Protein AF-A0A5B7DPQ6-F1 (afdb_monomer_lite)

Foldseek 3Di:
DVQLQLLLCLFFVFAEEECAQAVVVCVVPNVNSPPHLAPLRGLWYDDLQCLPVVDPDDPVSLLVSCVVLPLFWEFEAEQLVVQLLQLLQCVQPNLQGHDAPVSLDDPVNLVSLLSSLVSQLVNLVSSLPNRPHYHYHYVLVCVVCVLVSSVVVCVSSVGDTDVVSSVVCVVCSCRPRDHPDDCPHPCNVDPSADPVSVVSNVVSLVSSQVSCVVVVHDHHPQVSHPDDPVVVVPVVPDDDDDDDDDDDDDDDDDDDDDDDDDDDDDDDDDDDDDDDDDDDDDDPDDDDDDPDDRDDGGIGRGRCNVVPD

Structure (mmCIF, N/CA/C/O backbone):
data_AF-A0A5B7DPQ6-F1
#
_entry.id   AF-A0A5B7DPQ6-F1
#
loop_
_atom_site.group_PDB
_atom_site.id
_atom_site.type_symbol
_atom_site.label_atom_id
_atom_site.label_alt_id
_atom_site.label_comp_id
_atom_site.label_asym_id
_atom_site.label_entity_id
_atom_site.label_seq_id
_atom_site.pdbx_PDB_ins_code
_atom_site.Cartn_x
_atom_site.Cartn_y
_atom_site.Cartn_z
_atom_site.occupancy
_atom_site.B_iso_or_equiv
_atom_site.auth_seq_id
_atom_site.auth_comp_id
_atom_site.auth_asym_id
_atom_site.auth_atom_id
_atom_site.pdbx_PDB_model_num
ATOM 1 N N . MET A 1 1 ? -5.686 -0.612 -4.278 1.00 61.78 1 MET A N 1
ATOM 2 C CA . MET A 1 1 ? -6.219 -0.798 -2.904 1.00 61.78 1 MET A CA 1
ATOM 3 C C . MET A 1 1 ? -7.749 -0.870 -2.716 1.00 61.78 1 MET A C 1
ATOM 5 O O . MET A 1 1 ? -8.179 -0.766 -1.568 1.00 61.78 1 MET A O 1
ATOM 9 N N . PRO A 1 2 ? -8.598 -1.147 -3.728 1.00 76.06 2 PRO A N 1
ATOM 10 C CA . PRO A 1 2 ? -10.039 -1.304 -3.475 1.00 76.06 2 PRO A CA 1
ATOM 11 C C . PRO A 1 2 ? -10.399 -2.451 -2.520 1.00 76.06 2 PRO A C 1
ATOM 13 O O . PRO A 1 2 ? -11.304 -2.296 -1.712 1.00 76.06 2 PRO A O 1
ATOM 16 N N . PHE A 1 3 ? -9.668 -3.573 -2.552 1.00 85.38 3 PHE A N 1
ATOM 17 C CA . PHE A 1 3 ? -10.029 -4.781 -1.796 1.00 85.38 3 PHE A CA 1
ATOM 18 C C . PHE A 1 3 ? -10.058 -4.585 -0.271 1.00 85.38 3 PHE A C 1
ATOM 20 O O . PHE A 1 3 ? -11.081 -4.825 0.359 1.00 85.38 3 PHE A O 1
ATOM 27 N N . LEU A 1 4 ? -8.975 -4.090 0.342 1.00 90.56 4 LEU A N 1
ATOM 28 C CA . LEU A 1 4 ? -8.947 -3.882 1.798 1.00 90.56 4 LEU A CA 1
ATOM 29 C C . LEU A 1 4 ? -10.002 -2.856 2.245 1.00 90.56 4 LEU A C 1
ATOM 31 O O . LEU A 1 4 ? -10.670 -3.043 3.262 1.00 90.56 4 LEU A O 1
ATOM 35 N N . ARG A 1 5 ? -10.190 -1.791 1.459 1.00 91.88 5 ARG A N 1
ATOM 36 C CA . ARG A 1 5 ? -11.232 -0.793 1.712 1.00 91.88 5 ARG A CA 1
ATOM 37 C C . ARG A 1 5 ? -12.626 -1.410 1.624 1.00 91.88 5 ARG A C 1
ATOM 39 O O . ARG A 1 5 ? -13.427 -1.201 2.529 1.00 91.88 5 ARG A O 1
ATOM 46 N N . TYR A 1 6 ? -12.889 -2.219 0.597 1.00 90.81 6 TYR A N 1
ATOM 47 C CA . TYR A 1 6 ? -14.129 -2.978 0.442 1.00 90.81 6 TYR A CA 1
ATOM 48 C C . TYR A 1 6 ? -14.416 -3.830 1.681 1.00 90.81 6 TYR A C 1
ATOM 50 O O . TYR A 1 6 ? -15.513 -3.737 2.224 1.00 90.81 6 TYR A O 1
ATOM 58 N N . LEU A 1 7 ? -13.428 -4.572 2.195 1.00 92.19 7 LEU A N 1
ATOM 59 C CA . LEU A 1 7 ? -13.608 -5.387 3.400 1.00 92.19 7 LEU A CA 1
ATOM 60 C C . LEU A 1 7 ? -13.952 -4.537 4.635 1.00 92.19 7 LEU A C 1
ATOM 62 O O . LEU A 1 7 ? -14.857 -4.885 5.396 1.00 92.19 7 LEU A O 1
ATOM 66 N N . ILE A 1 8 ? -13.270 -3.403 4.830 1.00 93.88 8 ILE A N 1
ATOM 67 C CA . ILE A 1 8 ? -13.534 -2.493 5.956 1.00 93.88 8 ILE A CA 1
ATOM 68 C C . ILE A 1 8 ? -14.945 -1.897 5.851 1.00 93.88 8 ILE A C 1
ATOM 70 O O . ILE A 1 8 ? -15.708 -1.963 6.818 1.00 93.88 8 ILE A O 1
ATOM 74 N N . GLN A 1 9 ? -15.331 -1.361 4.690 1.00 92.94 9 GLN A N 1
ATOM 75 C CA . GLN A 1 9 ? -16.672 -0.802 4.472 1.00 92.94 9 GLN A CA 1
ATOM 76 C C . GLN A 1 9 ? -17.744 -1.892 4.609 1.00 92.94 9 GLN A C 1
ATOM 78 O O . GLN A 1 9 ? -18.751 -1.721 5.304 1.00 92.94 9 GLN A O 1
ATOM 83 N N . GLY A 1 10 ? -17.500 -3.057 4.014 1.00 92.00 10 GLY A N 1
ATOM 84 C CA . GLY A 1 10 ? -18.362 -4.231 4.049 1.00 92.00 10 GLY A CA 1
ATOM 85 C C . GLY A 1 10 ? -18.596 -4.759 5.458 1.00 92.00 10 GLY A C 1
ATOM 86 O O . GLY A 1 10 ? -19.711 -5.174 5.755 1.00 92.00 10 GLY A O 1
ATOM 87 N N . ALA A 1 11 ? -17.617 -4.662 6.364 1.00 93.38 11 ALA A N 1
ATOM 88 C CA . ALA A 1 11 ? -17.744 -5.142 7.741 1.00 93.38 11 ALA A CA 1
ATOM 89 C C . ALA A 1 11 ? -18.231 -4.087 8.746 1.00 93.38 11 ALA A C 1
ATOM 91 O O . ALA A 1 11 ? -18.956 -4.426 9.684 1.00 93.38 11 ALA A O 1
ATOM 92 N N . THR A 1 12 ? -17.929 -2.802 8.525 1.00 92.94 12 THR A N 1
ATOM 93 C CA . THR A 1 12 ? -18.292 -1.705 9.450 1.00 92.94 12 THR A CA 1
ATOM 94 C C . THR A 1 12 ? -19.530 -0.899 9.054 1.00 92.94 12 THR A C 1
ATOM 96 O O . THR A 1 12 ? -20.356 -0.600 9.908 1.00 92.94 12 THR A O 1
ATOM 99 N N . GLY A 1 13 ? -19.683 -0.584 7.767 1.00 91.38 13 GLY A N 1
ATOM 100 C CA . GLY A 1 13 ? -20.737 0.280 7.230 1.00 91.38 13 GLY A CA 1
ATOM 101 C C . GLY A 1 13 ? -20.287 1.731 7.183 1.00 91.38 13 GLY A C 1
ATOM 102 O O . GLY A 1 13 ? -21.058 2.598 6.799 1.00 91.38 13 GLY A O 1
ATOM 103 N N . LEU A 1 14 ? -19.035 1.975 7.568 1.00 91.81 14 LEU A N 1
ATOM 104 C CA . LEU A 1 14 ? -18.374 3.263 7.528 1.00 91.81 14 LEU A CA 1
ATOM 105 C C . LEU A 1 14 ? -17.621 3.384 6.211 1.00 91.81 14 LEU A C 1
ATOM 107 O O . LEU A 1 14 ? -16.964 2.431 5.785 1.00 91.81 14 LEU A O 1
ATOM 111 N N . PHE A 1 15 ? -17.687 4.555 5.589 1.00 92.81 15 PHE A N 1
ATOM 112 C CA . PHE A 1 15 ? -16.953 4.819 4.360 1.00 92.81 15 PHE A CA 1
ATOM 113 C C . PHE A 1 15 ? -15.451 4.920 4.609 1.00 92.81 15 PHE A C 1
ATOM 115 O O . PHE A 1 15 ? -14.989 5.328 5.675 1.00 92.81 15 PHE A O 1
ATOM 122 N N . THR A 1 16 ? -14.686 4.562 3.586 1.00 92.69 16 THR A N 1
ATOM 123 C CA . THR A 1 16 ? -13.250 4.818 3.488 1.00 92.69 16 THR A CA 1
ATOM 124 C C . THR A 1 16 ? -13.016 5.869 2.413 1.00 92.69 16 THR A C 1
ATOM 126 O O . THR A 1 16 ? -13.644 5.809 1.355 1.00 92.69 16 THR A O 1
ATOM 129 N N . GLY A 1 17 ? -12.113 6.805 2.672 1.00 91.25 17 GLY A N 1
ATOM 130 C CA . GLY A 1 17 ? -11.733 7.846 1.728 1.00 91.25 17 GLY A CA 1
ATOM 131 C C . GLY A 1 17 ? -10.469 7.504 0.949 1.00 91.25 17 GLY A C 1
ATOM 132 O O . GLY A 1 17 ? -9.865 6.436 1.112 1.00 91.25 17 GLY A O 1
ATOM 133 N N . SER A 1 18 ? -10.045 8.454 0.134 1.00 88.12 18 SER A N 1
ATOM 134 C CA . SER A 1 18 ? -8.824 8.422 -0.659 1.00 88.12 18 SER A CA 1
ATOM 135 C C . SER A 1 18 ? -8.279 9.849 -0.740 1.00 88.12 18 SER A C 1
ATOM 137 O O . SER A 1 18 ? -9.051 10.799 -0.730 1.00 88.12 18 SER A O 1
ATOM 139 N N . VAL A 1 19 ? -6.955 10.024 -0.782 1.00 85.56 19 VAL A N 1
ATOM 140 C CA . VAL A 1 19 ? -6.359 11.337 -1.117 1.00 85.56 19 VAL A CA 1
ATOM 141 C C . VAL A 1 19 ? -6.469 11.661 -2.611 1.00 85.56 19 VAL A C 1
ATOM 143 O O . VAL A 1 19 ? -6.107 12.754 -3.030 1.00 85.56 19 VAL A O 1
ATOM 146 N N . TYR A 1 20 ? -6.949 10.695 -3.391 1.00 83.00 20 TYR A N 1
ATOM 147 C CA . TYR A 1 20 ? -7.239 10.778 -4.818 1.00 83.00 20 TYR A CA 1
ATOM 148 C C . TYR A 1 20 ? -8.751 10.768 -5.023 1.00 83.00 20 TYR A C 1
ATOM 150 O O . TYR A 1 20 ? -9.469 10.296 -4.144 1.00 83.00 20 TYR A O 1
ATOM 158 N N . LEU A 1 21 ? -9.200 11.212 -6.193 1.00 83.56 21 LEU A N 1
ATOM 159 C CA . LEU A 1 21 ? -10.599 11.157 -6.597 1.00 83.56 21 LEU A CA 1
ATOM 160 C C . LEU A 1 21 ? -10.760 10.144 -7.730 1.00 83.56 21 LEU A C 1
ATOM 162 O O . LEU A 1 21 ? -10.423 10.463 -8.863 1.00 83.56 21 LEU A O 1
ATOM 166 N N . ASP A 1 22 ? -11.310 8.968 -7.425 1.00 81.94 22 ASP A N 1
ATOM 167 C CA . ASP A 1 22 ? -11.659 7.955 -8.427 1.00 81.94 22 ASP A CA 1
ATOM 168 C C . ASP A 1 22 ? -13.184 7.899 -8.615 1.00 81.94 22 ASP A C 1
ATOM 170 O O . ASP A 1 22 ? -13.939 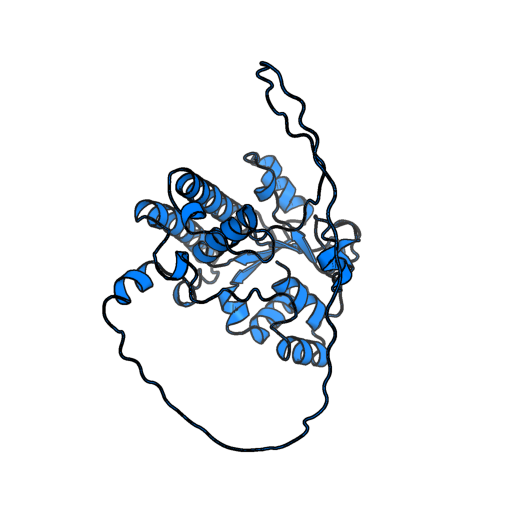7.400 -7.767 1.00 81.94 22 ASP A O 1
ATOM 174 N N . ARG A 1 23 ? -13.661 8.454 -9.736 1.00 83.88 23 ARG A N 1
ATOM 175 C CA . ARG A 1 23 ? -15.104 8.551 -10.017 1.00 83.88 23 ARG A CA 1
ATOM 176 C C . ARG A 1 23 ? -15.725 7.182 -10.267 1.00 83.88 23 ARG A C 1
ATOM 178 O O . ARG A 1 23 ? -16.879 6.961 -9.891 1.00 83.88 23 ARG A O 1
ATOM 185 N N . GLU A 1 24 ? -14.984 6.253 -10.863 1.00 81.62 24 GLU A N 1
ATOM 186 C CA . GLU A 1 24 ? -15.478 4.906 -11.128 1.00 81.62 24 GLU A CA 1
ATOM 187 C C . GLU A 1 24 ? -15.731 4.162 -9.808 1.00 81.62 24 GLU A C 1
ATOM 189 O O . GLU A 1 24 ? -16.805 3.583 -9.610 1.00 81.62 24 GLU A O 1
ATOM 194 N N . LEU A 1 25 ? -14.805 4.246 -8.851 1.00 82.75 25 LEU A N 1
ATOM 195 C CA . LEU A 1 25 ? -14.988 3.687 -7.511 1.00 82.75 25 LEU A CA 1
ATOM 196 C C . LEU A 1 25 ? -16.148 4.349 -6.763 1.00 82.75 25 LEU A C 1
ATOM 198 O O . LEU A 1 25 ? -16.930 3.639 -6.117 1.00 82.75 25 LEU A O 1
ATOM 202 N N . ALA A 1 26 ? -16.306 5.671 -6.877 1.00 86.19 26 ALA A N 1
ATOM 203 C CA . ALA A 1 26 ? -17.419 6.392 -6.263 1.00 86.19 26 ALA A CA 1
ATOM 204 C C . ALA A 1 26 ? -18.777 5.847 -6.742 1.00 86.19 26 ALA A C 1
ATOM 206 O O . ALA A 1 26 ? -19.642 5.534 -5.919 1.00 86.19 26 ALA A O 1
ATOM 207 N N . THR A 1 27 ? -18.941 5.629 -8.055 1.00 85.50 27 THR A N 1
ATOM 208 C CA . THR A 1 27 ? -20.177 5.046 -8.621 1.00 85.50 27 THR A CA 1
ATOM 209 C C . THR A 1 27 ? -20.434 3.605 -8.174 1.00 85.50 27 THR A C 1
ATOM 211 O O . THR A 1 27 ? -21.581 3.164 -8.136 1.00 85.50 27 THR A O 1
ATOM 214 N N . LYS A 1 28 ? -19.387 2.877 -7.768 1.00 84.12 28 LYS A N 1
ATOM 215 C CA . LYS A 1 28 ? -19.462 1.498 -7.260 1.00 84.12 28 LYS A CA 1
ATOM 216 C C . LYS A 1 28 ? -19.616 1.417 -5.733 1.00 84.12 28 LYS A C 1
ATOM 218 O O . LYS A 1 28 ? -19.452 0.343 -5.154 1.00 84.12 28 LYS A O 1
ATOM 223 N N . GLY A 1 29 ? -19.942 2.531 -5.073 1.00 86.19 29 GLY A N 1
ATOM 224 C CA . GLY A 1 29 ? -20.281 2.578 -3.647 1.00 86.19 29 GLY A CA 1
ATOM 225 C C . GLY A 1 29 ? -19.142 2.995 -2.712 1.00 86.19 29 GLY A C 1
ATOM 226 O O . GLY A 1 29 ? -19.312 2.945 -1.492 1.00 86.19 29 GLY A O 1
ATOM 227 N N . PHE A 1 30 ? -17.994 3.440 -3.235 1.00 88.94 30 PHE A N 1
ATOM 228 C CA . PHE A 1 30 ? -16.969 4.121 -2.434 1.00 88.94 30 PHE A CA 1
ATOM 229 C C . PHE A 1 30 ? -17.294 5.611 -2.295 1.00 88.94 30 PHE A C 1
ATOM 231 O O . PHE A 1 30 ? -16.547 6.468 -2.746 1.00 88.94 30 PHE A O 1
ATOM 238 N N . TYR A 1 31 ? -18.412 5.949 -1.650 1.00 89.69 31 TYR A N 1
ATOM 239 C CA . TYR A 1 31 ? -18.858 7.348 -1.557 1.00 89.69 31 TYR A CA 1
ATOM 240 C C . TYR A 1 31 ? -17.874 8.276 -0.827 1.00 89.69 31 TYR A C 1
ATOM 242 O O . TYR A 1 31 ? -17.881 9.478 -1.067 1.00 89.69 31 TYR A O 1
ATOM 250 N N . GLY A 1 32 ? -16.974 7.720 -0.008 1.00 90.00 32 GLY A N 1
ATOM 251 C CA . GLY A 1 32 ? -15.879 8.469 0.612 1.00 90.00 32 GLY A CA 1
ATOM 252 C C . GLY A 1 32 ? -14.822 9.009 -0.362 1.00 90.00 32 GLY A C 1
ATOM 253 O O . GLY A 1 32 ? -13.971 9.769 0.079 1.00 90.00 32 GLY A O 1
ATOM 254 N N . GLU A 1 33 ? -14.848 8.641 -1.651 1.00 88.69 33 GLU A N 1
ATOM 255 C CA . GLU A 1 33 ? -14.024 9.274 -2.703 1.00 88.69 33 GLU A CA 1
ATOM 256 C C . GLU A 1 33 ? -14.355 10.761 -2.892 1.00 88.69 33 GLU A C 1
ATOM 258 O O . GLU A 1 33 ? -13.488 11.542 -3.264 1.00 88.69 33 GLU A O 1
ATOM 263 N N . ASN A 1 34 ? -15.601 11.160 -2.616 1.00 85.75 34 ASN A N 1
ATOM 264 C CA . ASN A 1 34 ? -16.053 12.543 -2.779 1.00 85.75 34 ASN A CA 1
ATOM 265 C C . ASN A 1 34 ? -15.767 13.420 -1.549 1.00 85.75 34 ASN A C 1
ATOM 267 O O . ASN A 1 34 ? -16.106 14.602 -1.550 1.00 85.75 34 ASN A O 1
ATOM 271 N N . GLU A 1 35 ? -15.177 12.849 -0.499 1.00 88.75 35 GLU A N 1
ATOM 272 C CA . GLU A 1 35 ? -14.904 13.537 0.759 1.00 88.75 35 GLU A CA 1
ATOM 273 C C . GLU A 1 35 ? -13.437 13.947 0.853 1.00 88.75 35 GLU A C 1
ATOM 275 O O . GLU A 1 35 ? -12.539 13.222 0.419 1.00 88.75 35 GLU A O 1
ATOM 280 N N . THR A 1 36 ? -13.164 15.090 1.486 1.00 85.38 36 THR A N 1
ATOM 281 C CA . THR A 1 36 ? -11.777 15.503 1.712 1.00 85.38 36 THR A CA 1
ATOM 282 C C . THR A 1 36 ? -11.117 14.619 2.783 1.00 85.38 36 THR A C 1
ATOM 284 O O . THR A 1 36 ? -11.745 14.311 3.804 1.00 85.38 36 THR A O 1
ATOM 287 N N . PRO A 1 37 ? -9.840 14.219 2.613 1.00 81.19 37 PRO A N 1
ATOM 288 C CA . PRO A 1 37 ? -9.109 13.409 3.595 1.00 81.19 37 PRO A CA 1
ATOM 289 C C . PRO A 1 37 ? -9.156 13.946 5.033 1.00 81.19 37 PRO A C 1
ATOM 291 O O . PRO A 1 37 ? -9.145 13.177 5.995 1.00 81.19 37 PRO A O 1
ATOM 294 N N . GLU A 1 38 ? -9.214 15.269 5.182 1.00 80.50 38 GLU A N 1
ATOM 295 C CA . GLU A 1 38 ? -9.194 15.981 6.458 1.00 80.50 38 GLU A CA 1
ATOM 296 C C . GLU A 1 38 ? -10.553 16.047 7.161 1.00 80.50 38 GLU A C 1
ATOM 298 O O . GLU A 1 38 ? -10.587 16.347 8.355 1.00 80.50 38 GLU A O 1
ATOM 303 N N . CYS A 1 39 ? -11.670 15.774 6.475 1.00 83.81 39 CYS A N 1
ATOM 304 C CA . CYS A 1 39 ? -13.001 16.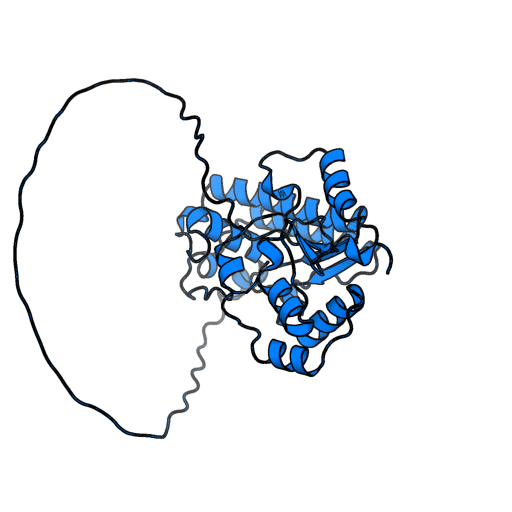082 7.010 1.00 83.81 39 CYS A CA 1
ATOM 305 C C . CYS A 1 39 ? -13.396 15.237 8.232 1.00 83.81 39 CYS A C 1
ATOM 307 O O . CYS A 1 39 ? -14.356 15.557 8.929 1.00 83.81 39 CYS A O 1
ATOM 309 N N . GLY A 1 40 ? -12.684 14.137 8.505 1.00 81.38 40 GLY A N 1
ATOM 310 C CA . GLY A 1 40 ? -13.037 13.229 9.597 1.00 81.38 40 GLY A CA 1
ATOM 311 C C . GLY A 1 40 ? -14.246 12.331 9.295 1.00 81.38 40 GLY A C 1
ATOM 312 O O . GLY A 1 40 ? -14.736 11.653 10.192 1.00 81.38 40 GLY A O 1
ATOM 313 N N . CYS A 1 41 ? -14.732 12.300 8.052 1.00 86.56 41 CYS A N 1
ATOM 314 C CA . CYS A 1 41 ? -15.987 11.632 7.683 1.00 86.56 41 CYS A CA 1
ATOM 315 C C . CYS A 1 41 ? -15.825 10.139 7.354 1.00 86.56 41 CYS A C 1
ATOM 317 O O . CYS A 1 41 ? -16.807 9.405 7.258 1.00 86.56 41 CYS A O 1
ATOM 319 N N . THR A 1 42 ? -14.589 9.675 7.161 1.00 91.50 42 THR A N 1
ATOM 320 C CA . THR A 1 42 ? -14.269 8.292 6.783 1.00 91.50 42 THR A CA 1
ATOM 321 C C . THR A 1 42 ? -13.440 7.603 7.865 1.00 91.50 42 THR A C 1
ATOM 323 O O . THR A 1 42 ? -12.747 8.255 8.641 1.00 91.50 42 THR A O 1
ATOM 326 N N . VAL A 1 43 ? -13.502 6.270 7.941 1.00 91.12 43 VAL A N 1
ATOM 327 C CA . VAL A 1 43 ? -12.770 5.486 8.959 1.00 91.12 43 VAL A CA 1
ATOM 328 C C . VAL A 1 43 ? -11.270 5.378 8.655 1.00 91.12 43 VAL A C 1
ATOM 330 O O . VAL A 1 43 ? -10.443 5.308 9.563 1.00 91.12 43 VAL A O 1
ATOM 333 N N . ALA A 1 44 ? -10.913 5.373 7.374 1.00 91.38 44 ALA A N 1
ATOM 334 C CA . ALA A 1 44 ? -9.542 5.327 6.886 1.00 91.38 44 ALA A CA 1
ATOM 335 C C . ALA A 1 44 ? -9.479 5.969 5.497 1.00 91.38 44 ALA A C 1
ATOM 337 O O . ALA A 1 44 ? -10.445 5.881 4.737 1.00 91.38 44 ALA A O 1
ATOM 338 N N . VAL A 1 45 ? -8.340 6.569 5.167 1.00 90.75 45 VAL A N 1
ATOM 339 C CA . VAL A 1 45 ? -8.064 7.252 3.904 1.00 90.75 45 VAL A CA 1
ATOM 340 C C . VAL A 1 45 ? -6.916 6.543 3.195 1.00 90.75 45 VAL A C 1
ATOM 342 O O . VAL A 1 45 ? -5.854 6.316 3.768 1.00 90.75 45 VAL A O 1
ATOM 345 N N . LYS A 1 46 ? -7.117 6.168 1.935 1.00 89.50 46 LYS A N 1
ATOM 346 C CA . LYS A 1 46 ? -6.070 5.574 1.100 1.00 89.50 46 LYS A CA 1
ATOM 347 C C . LYS A 1 46 ? -5.082 6.627 0.616 1.00 89.50 46 LYS A C 1
ATOM 349 O O . LYS A 1 46 ? -5.498 7.654 0.091 1.00 89.50 46 LYS A O 1
ATOM 354 N N . THR A 1 47 ? -3.793 6.297 0.661 1.00 86.25 47 THR A N 1
ATOM 355 C CA . THR A 1 47 ? -2.730 7.065 0.007 1.00 86.25 47 THR A CA 1
ATOM 356 C C . THR A 1 47 ? -1.726 6.144 -0.691 1.00 86.25 47 THR A C 1
ATOM 358 O O . THR A 1 47 ? -1.635 4.951 -0.387 1.00 86.25 47 THR A O 1
ATOM 361 N N . HIS A 1 48 ? -0.949 6.707 -1.608 1.00 80.25 48 HIS A N 1
ATOM 362 C CA . HIS A 1 48 ? 0.343 6.161 -2.036 1.00 80.25 48 HIS A CA 1
ATOM 363 C C . HIS A 1 48 ? 1.512 7.038 -1.566 1.00 80.25 48 HIS A C 1
ATOM 365 O O . HIS A 1 48 ? 2.657 6.783 -1.927 1.00 80.25 48 HIS A O 1
ATOM 371 N N . GLY A 1 49 ? 1.215 8.055 -0.753 1.00 83.44 49 GLY A N 1
ATOM 372 C CA . GLY A 1 49 ? 2.164 9.030 -0.248 1.00 83.44 49 GLY A CA 1
ATOM 373 C C . GLY A 1 49 ? 2.943 9.692 -1.373 1.00 83.44 49 GLY A C 1
ATOM 374 O O . GLY A 1 49 ? 2.425 9.948 -2.462 1.00 83.44 49 GLY A O 1
ATOM 375 N N . TYR A 1 50 ? 4.226 9.901 -1.115 1.00 81.25 50 TYR A N 1
ATOM 376 C CA . TYR A 1 50 ? 5.156 10.483 -2.071 1.00 81.25 50 TYR A CA 1
ATOM 377 C C . TYR A 1 50 ? 5.528 9.553 -3.241 1.00 81.25 50 TYR A C 1
ATOM 379 O O . TYR A 1 50 ? 6.217 9.987 -4.162 1.00 81.25 50 TYR A O 1
ATOM 387 N N . CYS A 1 51 ? 5.076 8.292 -3.261 1.00 75.38 51 CYS A N 1
ATOM 388 C CA . CYS A 1 51 ? 5.459 7.342 -4.310 1.00 75.38 51 CYS A CA 1
ATOM 389 C C . CYS A 1 51 ? 4.920 7.683 -5.707 1.00 75.38 51 CYS A C 1
ATOM 391 O O . CYS A 1 51 ? 5.378 7.095 -6.682 1.00 75.38 51 CYS A O 1
ATOM 393 N N . LEU A 1 52 ? 3.957 8.603 -5.820 1.00 65.38 52 LEU A N 1
ATOM 394 C CA . LEU A 1 52 ? 3.370 9.000 -7.107 1.00 65.38 52 LEU A CA 1
ATOM 395 C C . LEU A 1 52 ? 3.932 10.300 -7.678 1.00 65.38 52 LEU A C 1
ATOM 397 O O . LEU A 1 52 ? 3.619 10.638 -8.812 1.00 65.38 52 LEU A O 1
ATOM 401 N N . ALA A 1 53 ? 4.749 11.039 -6.924 1.00 59.28 53 ALA A N 1
ATOM 402 C CA . ALA A 1 53 ? 5.158 12.386 -7.320 1.00 59.28 53 ALA A CA 1
ATOM 403 C C . ALA A 1 53 ? 6.159 12.419 -8.494 1.00 59.28 53 ALA A C 1
ATOM 405 O O . ALA A 1 53 ? 6.536 13.501 -8.932 1.00 59.28 53 ALA A O 1
ATOM 406 N N . GLY A 1 54 ? 6.637 11.266 -8.984 1.00 54.81 54 GLY A N 1
ATOM 407 C CA . GLY A 1 54 ? 7.612 11.162 -10.084 1.00 54.81 54 GLY A CA 1
ATOM 408 C C . GLY A 1 54 ? 9.010 11.720 -9.771 1.00 54.81 54 GLY A C 1
ATOM 409 O O . GLY A 1 54 ? 9.958 11.442 -10.499 1.00 54.81 54 GLY A O 1
ATOM 410 N N . VAL A 1 55 ? 9.153 12.460 -8.671 1.00 61.53 55 VAL A N 1
ATOM 411 C CA . VAL A 1 55 ? 10.391 13.042 -8.157 1.00 61.53 55 VAL A CA 1
ATOM 412 C C . VAL A 1 55 ? 10.734 12.360 -6.830 1.00 61.53 55 VAL A C 1
ATOM 414 O O . VAL A 1 55 ? 9.826 12.130 -6.023 1.00 61.53 55 VAL A O 1
ATOM 417 N N . PRO A 1 56 ? 12.015 12.033 -6.564 1.00 65.62 56 PRO A N 1
ATOM 418 C CA . PRO A 1 56 ? 12.425 11.540 -5.257 1.00 65.62 56 PRO A CA 1
ATOM 419 C C . PRO A 1 56 ? 12.053 12.556 -4.177 1.00 65.62 56 PRO A C 1
ATOM 421 O O . PRO A 1 56 ? 12.582 13.666 -4.153 1.00 65.62 56 PRO A O 1
ATOM 424 N N . ALA A 1 57 ? 11.146 12.178 -3.281 1.00 80.06 57 ALA A N 1
ATOM 425 C CA . ALA A 1 57 ? 10.765 13.048 -2.182 1.00 80.06 57 ALA A CA 1
ATOM 426 C C . ALA A 1 57 ? 11.918 13.202 -1.189 1.00 80.06 57 ALA A C 1
ATOM 428 O O . ALA A 1 57 ? 12.538 12.221 -0.749 1.00 80.06 57 ALA A O 1
ATOM 429 N N . THR A 1 58 ? 12.175 14.446 -0.802 1.00 88.81 58 THR A N 1
ATOM 430 C CA . THR A 1 58 ? 13.101 14.787 0.275 1.00 88.81 58 THR A CA 1
ATOM 431 C C . THR A 1 58 ? 12.654 14.134 1.577 1.00 88.81 58 THR A C 1
ATOM 433 O O . THR A 1 58 ? 11.479 13.839 1.780 1.00 88.81 58 THR A O 1
ATOM 436 N N . ARG A 1 59 ? 13.588 13.913 2.505 1.00 88.38 59 ARG A N 1
ATOM 437 C CA . ARG A 1 59 ? 13.257 13.311 3.804 1.00 88.38 59 ARG A CA 1
ATOM 438 C C . ARG A 1 59 ? 12.154 14.080 4.542 1.00 88.38 59 ARG A C 1
ATOM 440 O O . ARG A 1 59 ? 11.268 13.450 5.107 1.00 88.38 59 ARG A O 1
ATOM 447 N N . GLU A 1 60 ? 12.189 15.409 4.486 1.00 90.06 60 GLU A N 1
ATOM 448 C CA . GLU A 1 60 ? 11.176 16.275 5.096 1.00 90.06 60 GLU A CA 1
ATOM 449 C C . GLU A 1 60 ? 9.783 16.042 4.492 1.00 90.06 60 GLU A C 1
ATOM 451 O O . GLU A 1 60 ? 8.803 15.919 5.224 1.00 90.06 60 GLU A O 1
ATOM 456 N N . GLU A 1 61 ? 9.677 15.908 3.167 1.00 88.50 61 GLU A N 1
ATOM 457 C CA . GLU A 1 61 ? 8.404 15.606 2.500 1.00 88.50 61 GLU A CA 1
ATOM 458 C C . GLU A 1 61 ? 7.858 14.231 2.896 1.00 88.50 61 GLU A C 1
ATOM 460 O O . GLU A 1 61 ? 6.653 14.090 3.120 1.00 88.50 61 GLU A O 1
ATOM 465 N N . ARG A 1 62 ? 8.732 13.226 3.038 1.00 89.19 62 ARG A N 1
ATOM 466 C CA . ARG A 1 62 ? 8.340 11.877 3.480 1.00 89.19 62 ARG A CA 1
ATOM 467 C C . ARG A 1 62 ? 7.851 11.876 4.930 1.00 89.19 62 ARG A C 1
ATOM 469 O O . ARG A 1 62 ? 6.788 11.329 5.223 1.00 89.19 62 ARG A O 1
ATOM 476 N N . GLU A 1 63 ? 8.571 12.560 5.820 1.00 89.81 63 GLU A N 1
ATOM 477 C CA . GLU A 1 63 ? 8.176 12.757 7.222 1.00 89.81 63 GLU A CA 1
ATOM 478 C C . GLU A 1 63 ? 6.837 13.509 7.324 1.00 89.81 63 GLU A C 1
ATOM 480 O O . GLU A 1 63 ? 5.956 13.134 8.105 1.00 89.81 63 GLU A O 1
ATOM 485 N N . LYS A 1 64 ? 6.638 14.538 6.491 1.00 89.00 64 LYS A N 1
ATOM 486 C CA . LYS A 1 64 ? 5.395 15.316 6.422 1.00 89.00 64 LYS A CA 1
ATOM 487 C C . LYS A 1 64 ? 4.210 14.484 5.929 1.00 89.00 64 LYS A C 1
ATOM 489 O O . LYS A 1 64 ? 3.120 14.621 6.491 1.00 89.00 64 LYS A O 1
ATOM 494 N N . ASP A 1 65 ? 4.402 13.612 4.936 1.00 87.12 65 ASP A N 1
ATOM 495 C CA . ASP A 1 65 ? 3.360 12.694 4.450 1.00 87.12 65 ASP A CA 1
ATOM 496 C C . ASP A 1 65 ? 2.871 11.766 5.571 1.00 87.12 65 ASP A C 1
ATOM 498 O O . ASP A 1 65 ? 1.670 11.673 5.823 1.00 87.12 65 ASP A O 1
ATOM 502 N N . ILE A 1 66 ? 3.789 11.158 6.329 1.00 89.31 66 ILE A N 1
ATOM 503 C CA . ILE A 1 66 ? 3.452 10.324 7.495 1.00 89.31 66 ILE A CA 1
ATOM 504 C C . ILE A 1 66 ? 2.790 11.168 8.600 1.00 89.31 66 ILE A C 1
ATOM 506 O O . ILE A 1 66 ? 1.809 10.751 9.234 1.00 89.31 66 ILE A O 1
ATOM 510 N N . GLY A 1 67 ? 3.304 12.380 8.817 1.00 88.38 67 GLY A N 1
ATOM 511 C CA . GLY A 1 67 ? 2.831 13.336 9.815 1.00 88.38 67 GLY A CA 1
ATOM 512 C C . GLY A 1 67 ? 1.394 13.817 9.594 1.00 88.38 67 GLY A C 1
ATOM 513 O O . GLY A 1 67 ? 0.660 13.964 10.576 1.00 88.38 67 GLY A O 1
ATOM 514 N N . ARG A 1 68 ? 0.949 13.975 8.335 1.00 84.88 68 ARG A N 1
ATOM 515 C CA . ARG A 1 68 ? -0.437 14.359 7.971 1.00 84.88 68 ARG A CA 1
ATOM 516 C C . ARG A 1 68 ? -1.486 13.420 8.573 1.00 84.88 68 ARG A C 1
ATOM 518 O O . ARG A 1 68 ? -2.608 13.839 8.841 1.00 84.88 68 ARG A O 1
ATOM 525 N N . PHE A 1 69 ? -1.093 12.184 8.875 1.00 83.75 69 PHE A N 1
ATOM 526 C CA . PHE A 1 69 ? -1.957 11.152 9.448 1.00 83.75 69 PHE A CA 1
ATOM 527 C C . PHE A 1 69 ? -1.529 10.750 10.860 1.00 83.75 69 PHE A C 1
ATOM 529 O O . PHE A 1 69 ? -1.798 9.643 11.327 1.00 83.75 69 PHE A O 1
ATOM 536 N N . PHE A 1 70 ? -0.842 11.659 11.559 1.00 88.56 70 PHE A N 1
ATOM 537 C CA . PHE A 1 70 ? -0.393 11.499 12.944 1.00 88.56 70 PHE A CA 1
ATOM 538 C C . PHE A 1 70 ? 0.510 10.273 13.155 1.00 88.56 70 PHE A C 1
ATOM 540 O O . PHE A 1 70 ? 0.574 9.729 14.260 1.00 88.56 70 PHE A O 1
ATOM 547 N N . GLY A 1 71 ? 1.181 9.807 12.094 1.00 90.44 71 GLY A N 1
ATOM 548 C CA . GLY A 1 71 ? 1.950 8.566 12.103 1.00 90.44 71 GLY A CA 1
ATOM 549 C C . GLY A 1 71 ? 1.104 7.316 12.357 1.00 90.44 71 GLY A C 1
ATOM 550 O O . GLY A 1 71 ? 1.637 6.323 12.849 1.00 90.44 71 GLY A O 1
ATOM 551 N N . ARG A 1 72 ? -0.208 7.352 12.083 1.00 92.38 72 ARG A N 1
ATOM 552 C CA . ARG A 1 72 ? -1.117 6.213 12.257 1.00 92.38 72 ARG A CA 1
ATOM 553 C C . ARG A 1 72 ? -1.557 5.650 10.913 1.00 92.38 72 ARG A C 1
ATOM 555 O O . ARG A 1 72 ? -2.134 6.365 10.096 1.00 92.38 72 ARG A O 1
ATOM 562 N N . GLY A 1 73 ? -1.372 4.350 10.707 1.00 93.12 73 GLY A N 1
ATOM 563 C CA . GLY A 1 73 ? -1.756 3.731 9.440 1.00 93.12 73 GLY A CA 1
ATOM 564 C C . GLY A 1 73 ? -1.814 2.211 9.460 1.00 93.12 73 GLY A C 1
ATOM 565 O O . GLY A 1 73 ? -1.220 1.543 10.303 1.00 93.12 73 GLY A O 1
ATOM 566 N N . LEU A 1 74 ? -2.554 1.667 8.502 1.00 95.75 74 LEU A N 1
ATOM 567 C CA . LEU A 1 74 ? -2.500 0.272 8.096 1.00 95.75 74 LEU A CA 1
ATOM 568 C C . LEU A 1 74 ? -1.475 0.168 6.963 1.00 95.75 74 LEU A C 1
ATOM 570 O O . LEU A 1 74 ? -1.786 0.572 5.844 1.00 95.75 74 LEU A O 1
ATOM 574 N N . LEU A 1 75 ? -0.279 -0.354 7.240 1.00 95.81 75 LEU A N 1
ATOM 575 C CA . LEU A 1 75 ? 0.728 -0.645 6.218 1.00 95.81 75 LEU A CA 1
ATOM 576 C C . LEU A 1 75 ? 0.458 -2.034 5.641 1.00 95.81 75 LEU A C 1
ATOM 578 O O . LEU A 1 75 ? 0.781 -3.053 6.244 1.00 95.81 75 LEU A O 1
ATOM 582 N N . LEU A 1 76 ? -0.166 -2.072 4.476 1.00 94.94 76 LEU A N 1
ATOM 583 C CA . LEU A 1 76 ? -0.370 -3.279 3.700 1.00 94.94 76 LEU A CA 1
ATOM 584 C C . LEU A 1 76 ? 0.950 -3.645 2.980 1.00 94.94 76 LEU A C 1
ATOM 586 O O . LEU A 1 76 ? 1.562 -2.840 2.303 1.00 94.94 76 LEU A O 1
ATOM 590 N N . LEU A 1 77 ? 1.461 -4.853 3.138 1.00 94.69 77 LEU A N 1
ATOM 591 C CA . LEU A 1 77 ? 2.636 -5.343 2.412 1.00 94.69 77 LEU A CA 1
ATOM 592 C C . LEU A 1 77 ? 2.167 -6.468 1.506 1.00 94.69 77 LEU A C 1
ATOM 594 O O . LEU A 1 77 ? 1.432 -7.344 1.948 1.00 94.69 77 LEU A O 1
ATOM 598 N N . ARG A 1 78 ? 2.537 -6.404 0.232 1.00 92.56 78 ARG A N 1
ATOM 599 C CA . ARG A 1 78 ? 2.190 -7.392 -0.791 1.00 92.56 78 ARG A CA 1
ATOM 600 C C . ARG A 1 78 ? 3.482 -7.920 -1.388 1.00 92.56 78 ARG A C 1
ATOM 602 O O . ARG A 1 78 ? 4.460 -7.172 -1.405 1.00 92.56 78 ARG A O 1
ATOM 609 N N . ASN A 1 79 ? 3.447 -9.135 -1.926 1.00 92.00 79 ASN A N 1
ATOM 610 C CA . ASN A 1 79 ? 4.502 -9.670 -2.776 1.00 92.00 79 ASN A CA 1
ATOM 611 C C . ASN A 1 79 ? 5.013 -8.587 -3.757 1.00 92.00 79 ASN A C 1
ATOM 613 O O . ASN A 1 79 ? 4.224 -8.093 -4.582 1.00 92.00 79 ASN A O 1
ATOM 617 N N . PRO A 1 80 ? 6.293 -8.177 -3.666 1.00 93.50 80 PRO A N 1
ATOM 618 C CA . PRO A 1 80 ? 6.834 -7.124 -4.516 1.00 93.50 80 PRO A CA 1
ATOM 619 C C . PRO A 1 80 ? 6.872 -7.533 -5.991 1.00 93.50 80 PRO A C 1
ATOM 621 O O . PRO A 1 80 ? 6.611 -6.690 -6.844 1.00 93.50 80 PRO A O 1
ATOM 624 N N . TYR A 1 81 ? 7.068 -8.814 -6.318 1.00 91.38 81 TYR A N 1
ATOM 625 C CA . TYR A 1 81 ? 7.031 -9.284 -7.707 1.00 91.38 81 TYR A CA 1
ATOM 626 C C . TYR A 1 81 ? 5.647 -9.091 -8.339 1.00 91.38 81 TYR A C 1
ATOM 628 O O . TYR A 1 81 ? 5.511 -8.433 -9.374 1.00 91.38 81 TYR A O 1
ATOM 636 N N . ASP A 1 82 ? 4.598 -9.572 -7.663 1.00 87.75 82 ASP A N 1
ATOM 637 C CA . ASP A 1 82 ? 3.210 -9.397 -8.111 1.00 87.75 82 ASP A CA 1
ATOM 638 C C . ASP A 1 82 ? 2.811 -7.917 -8.178 1.00 87.75 82 ASP A C 1
ATOM 640 O O . ASP A 1 82 ? 1.989 -7.516 -9.003 1.00 87.75 82 ASP A O 1
ATOM 644 N N . THR A 1 83 ? 3.382 -7.096 -7.296 1.00 88.56 83 THR A N 1
ATOM 645 C CA . THR A 1 83 ? 3.184 -5.644 -7.253 1.00 88.56 83 THR A CA 1
ATOM 646 C C . THR A 1 83 ? 3.799 -4.963 -8.477 1.00 88.56 83 THR A C 1
ATOM 648 O O . THR A 1 83 ? 3.111 -4.185 -9.139 1.00 88.56 83 THR A O 1
ATOM 651 N N . LEU A 1 84 ? 5.046 -5.290 -8.821 1.00 90.81 84 LEU A N 1
ATOM 652 C CA . LEU A 1 84 ? 5.758 -4.742 -9.979 1.00 90.81 84 LEU A CA 1
ATOM 653 C C . LEU A 1 84 ? 5.085 -5.134 -11.297 1.00 90.81 84 LEU A C 1
ATOM 655 O O . LEU A 1 84 ? 4.823 -4.270 -12.136 1.00 90.81 84 LEU A O 1
ATOM 659 N N . ILE A 1 85 ? 4.733 -6.414 -11.456 1.00 87.88 85 ILE A N 1
ATOM 660 C CA . ILE A 1 85 ? 4.028 -6.912 -12.645 1.00 87.88 85 ILE A CA 1
ATOM 661 C C . ILE A 1 85 ? 2.678 -6.210 -12.802 1.00 87.88 85 ILE A C 1
ATOM 663 O O . ILE A 1 85 ? 2.330 -5.730 -13.883 1.00 87.88 85 ILE A O 1
ATOM 667 N N . ALA A 1 86 ? 1.890 -6.148 -11.729 1.00 83.06 86 ALA A N 1
ATOM 668 C CA . ALA A 1 86 ? 0.568 -5.545 -11.788 1.00 83.06 86 ALA A CA 1
ATOM 669 C C . ALA A 1 86 ? 0.635 -4.031 -12.042 1.00 83.06 86 ALA A C 1
ATOM 671 O O . ALA A 1 86 ? -0.204 -3.509 -12.779 1.00 83.06 86 ALA A O 1
ATOM 672 N N . TYR A 1 87 ? 1.658 -3.343 -11.523 1.00 84.81 87 TYR A N 1
ATOM 673 C CA . TYR A 1 87 ? 1.848 -1.925 -11.802 1.00 84.81 87 TYR A CA 1
ATOM 674 C C . TYR A 1 87 ? 2.258 -1.683 -13.260 1.00 84.81 87 TYR A C 1
ATOM 676 O O . TYR A 1 87 ? 1.716 -0.797 -13.918 1.00 84.81 87 TYR A O 1
ATOM 684 N N . ARG A 1 88 ? 3.132 -2.524 -13.820 1.00 87.31 88 ARG A N 1
ATOM 685 C CA . ARG A 1 88 ? 3.485 -2.442 -15.241 1.00 87.31 88 ARG A CA 1
ATOM 686 C C . ARG A 1 88 ? 2.284 -2.685 -16.149 1.00 87.31 88 ARG A C 1
ATOM 688 O O . ARG A 1 88 ? 2.061 -1.916 -17.077 1.00 87.31 88 ARG A O 1
ATOM 695 N N . ASN A 1 89 ? 1.464 -3.688 -15.830 1.00 82.88 89 ASN A N 1
ATOM 696 C CA . ASN A 1 89 ? 0.195 -3.920 -16.522 1.00 82.88 89 ASN A CA 1
ATOM 697 C C . ASN A 1 89 ? -0.714 -2.687 -16.481 1.00 82.88 89 ASN A C 1
ATOM 699 O O . ASN A 1 89 ? -1.301 -2.330 -17.497 1.00 82.88 89 ASN A O 1
ATOM 703 N N . TYR A 1 90 ? -0.817 -2.035 -15.322 1.00 79.19 90 TYR A N 1
ATOM 704 C CA . TYR A 1 90 ? -1.594 -0.810 -15.179 1.00 79.19 90 TYR A CA 1
ATOM 705 C C . TYR A 1 90 ? -1.057 0.327 -16.060 1.00 79.19 90 TYR A C 1
ATOM 707 O O . TYR A 1 90 ? -1.828 0.921 -16.806 1.00 79.19 90 TYR A O 1
ATOM 715 N N . LEU A 1 91 ? 0.252 0.591 -16.035 1.00 79.81 91 LEU A N 1
ATOM 716 C CA . LEU A 1 91 ? 0.847 1.678 -16.821 1.00 79.81 91 LEU A CA 1
ATOM 717 C C . LEU A 1 91 ? 0.702 1.473 -18.332 1.00 79.81 91 LEU A C 1
ATOM 719 O O . LEU A 1 91 ? 0.563 2.442 -19.070 1.00 79.81 91 LEU A O 1
ATOM 723 N N . THR A 1 92 ? 0.750 0.227 -18.805 1.00 80.00 92 THR A N 1
ATOM 724 C CA . THR A 1 92 ? 0.700 -0.066 -20.244 1.00 80.00 92 THR A CA 1
ATOM 725 C C . THR A 1 92 ? -0.720 -0.289 -20.765 1.00 80.00 92 THR A C 1
ATOM 727 O O . THR A 1 92 ? -0.981 -0.012 -21.932 1.00 80.00 92 THR A O 1
ATOM 730 N N . ALA A 1 93 ? -1.634 -0.808 -19.942 1.00 74.88 93 ALA A N 1
ATOM 731 C CA . ALA A 1 93 ? -2.940 -1.286 -20.402 1.00 74.88 93 ALA A CA 1
ATOM 732 C C . ALA A 1 93 ? -4.129 -0.836 -19.520 1.00 74.88 93 ALA A C 1
ATOM 734 O O . ALA A 1 93 ? -5.262 -1.273 -19.732 1.00 74.88 93 ALA A O 1
ATOM 735 N N . GLY A 1 94 ? -3.904 0.040 -18.537 1.00 68.88 94 GLY A N 1
ATOM 736 C CA . GLY A 1 94 ? -4.940 0.611 -17.672 1.00 68.88 94 GLY A CA 1
ATOM 737 C C . GLY A 1 94 ? -5.470 -0.334 -16.581 1.00 68.88 94 GLY A C 1
ATOM 738 O O . GLY A 1 94 ? -4.902 -1.388 -16.273 1.00 68.88 94 GLY A O 1
ATOM 739 N N . HIS A 1 95 ? -6.592 0.044 -15.956 1.00 59.78 95 HIS A N 1
ATOM 740 C CA . HIS A 1 95 ? -7.134 -0.627 -14.762 1.00 59.78 95 HIS A CA 1
ATOM 741 C C . HIS A 1 95 ? -7.541 -2.090 -14.955 1.00 59.78 95 HIS A C 1
ATOM 743 O O . HIS A 1 95 ? -7.540 -2.846 -13.978 1.00 59.78 95 HIS A O 1
ATOM 749 N N . LEU A 1 96 ? -7.861 -2.511 -16.179 1.00 61.22 96 LEU A N 1
ATOM 750 C CA . LEU A 1 96 ? -8.308 -3.876 -16.481 1.00 61.22 96 LEU A CA 1
ATOM 751 C C . LEU A 1 96 ? -7.455 -4.579 -17.542 1.00 61.22 96 LEU A C 1
ATOM 753 O O . LEU A 1 96 ? -7.620 -5.780 -17.742 1.00 61.22 96 LEU A O 1
ATOM 757 N N . GLY A 1 97 ? -6.535 -3.871 -18.198 1.00 65.44 97 GLY A N 1
ATOM 758 C CA . GLY A 1 97 ? -5.733 -4.445 -19.267 1.00 65.44 97 GLY A CA 1
ATOM 759 C C . GLY A 1 97 ? -4.521 -5.233 -18.776 1.00 65.44 97 GLY A C 1
ATOM 760 O O . GLY A 1 97 ? -4.040 -5.083 -17.647 1.00 65.44 97 GLY A O 1
ATOM 761 N N . VAL A 1 98 ? -4.022 -6.086 -19.665 1.00 73.38 98 VAL A N 1
ATOM 762 C CA . VAL A 1 98 ? -2.774 -6.834 -19.509 1.00 73.38 98 VAL A CA 1
ATOM 763 C C . VAL A 1 98 ? -1.802 -6.334 -20.572 1.00 73.38 98 VAL A C 1
ATOM 765 O O . VAL A 1 98 ? -2.172 -6.206 -21.738 1.00 73.38 98 VAL A O 1
ATOM 768 N N . ALA A 1 99 ? -0.574 -6.032 -20.167 1.00 78.81 99 ALA A N 1
ATOM 769 C CA . ALA A 1 99 ? 0.468 -5.579 -21.069 1.00 78.81 99 ALA A CA 1
ATOM 770 C C . ALA A 1 99 ? 1.005 -6.741 -21.917 1.00 78.81 99 ALA A C 1
ATOM 772 O O . ALA A 1 99 ? 1.089 -7.881 -21.455 1.00 78.81 99 ALA A O 1
ATOM 773 N N . GLY A 1 100 ? 1.385 -6.446 -23.162 1.00 79.00 100 GLY A N 1
ATOM 774 C CA . GLY A 1 100 ? 2.048 -7.418 -24.030 1.00 79.00 100 GLY A CA 1
ATOM 775 C C . GLY A 1 100 ? 3.451 -7.800 -23.526 1.00 79.00 100 GLY A C 1
ATOM 776 O O . GLY A 1 100 ? 4.004 -7.112 -22.664 1.00 79.00 100 GLY A O 1
ATOM 777 N N . PRO A 1 101 ? 4.066 -8.861 -24.083 1.00 81.69 101 PRO A N 1
ATOM 778 C CA . PRO A 1 101 ? 5.368 -9.367 -23.635 1.00 81.69 101 PRO A CA 1
ATOM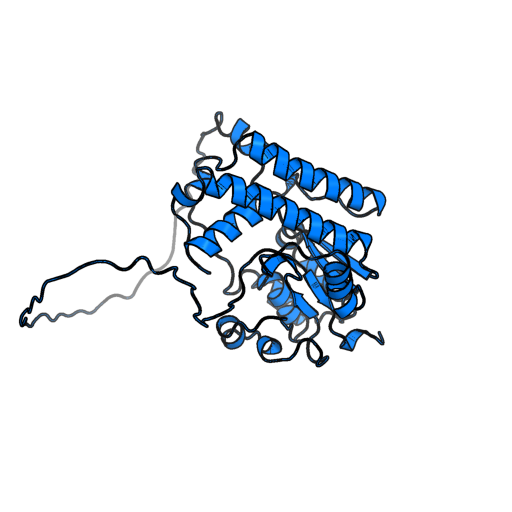 779 C C . PRO A 1 101 ? 6.485 -8.317 -23.633 1.00 81.69 101 PRO A C 1
ATOM 781 O O . PRO A 1 101 ? 7.326 -8.317 -22.736 1.00 81.69 101 PRO A O 1
ATOM 784 N N . ASP A 1 102 ? 6.467 -7.399 -24.600 1.00 85.88 102 ASP A N 1
ATOM 785 C CA . ASP A 1 102 ? 7.492 -6.362 -24.759 1.00 85.88 102 ASP A CA 1
ATOM 786 C C . ASP A 1 102 ? 7.513 -5.364 -23.596 1.00 85.88 102 ASP A C 1
ATOM 788 O O . ASP A 1 102 ? 8.544 -4.761 -23.310 1.00 85.88 102 ASP A O 1
ATOM 792 N N . ALA A 1 103 ? 6.408 -5.232 -22.854 1.00 86.44 103 ALA A N 1
ATOM 793 C CA . ALA A 1 103 ? 6.362 -4.376 -21.676 1.00 86.44 103 ALA A CA 1
ATOM 794 C C . ALA A 1 103 ? 7.241 -4.895 -20.525 1.00 86.44 103 ALA A C 1
ATOM 796 O O . ALA A 1 103 ? 7.582 -4.114 -19.638 1.00 86.44 103 ALA A O 1
ATOM 797 N N . PHE A 1 104 ? 7.612 -6.176 -20.537 1.00 89.88 104 PHE A N 1
ATOM 798 C CA . PHE A 1 104 ? 8.362 -6.854 -19.475 1.00 89.88 104 PHE A CA 1
ATOM 799 C C . PHE A 1 104 ? 9.791 -7.215 -19.902 1.00 89.88 104 PHE A C 1
ATOM 801 O O . PHE A 1 104 ? 10.367 -8.179 -19.402 1.00 89.88 104 PHE A O 1
ATOM 808 N N . ARG A 1 105 ? 10.349 -6.503 -20.888 1.00 89.50 105 ARG A N 1
ATOM 809 C CA . ARG A 1 105 ? 11.674 -6.780 -21.453 1.00 89.50 105 ARG A CA 1
ATOM 810 C C . ARG A 1 105 ? 12.454 -5.490 -21.696 1.00 89.50 105 ARG A C 1
ATOM 812 O O . ARG A 1 105 ? 11.882 -4.408 -21.792 1.00 89.50 105 ARG A O 1
ATOM 819 N N . GLY A 1 106 ? 13.770 -5.637 -21.832 1.00 92.12 106 GLY A N 1
ATOM 820 C CA . GLY A 1 106 ? 14.678 -4.551 -22.192 1.00 92.12 106 GLY A CA 1
ATOM 821 C C . GLY A 1 106 ? 14.969 -3.564 -21.060 1.00 92.12 106 GLY A C 1
ATOM 822 O O . GLY A 1 106 ? 14.507 -3.709 -19.927 1.00 92.12 106 GLY A O 1
ATOM 823 N N . THR A 1 107 ? 15.748 -2.537 -21.397 1.00 93.94 107 THR A N 1
ATOM 824 C CA . THR A 1 107 ? 16.277 -1.541 -20.452 1.00 93.94 107 THR A CA 1
ATOM 825 C C . THR A 1 107 ? 15.185 -0.787 -19.702 1.00 93.94 107 THR A C 1
ATOM 827 O O . THR A 1 107 ? 15.346 -0.494 -18.520 1.00 93.94 107 THR A O 1
ATOM 830 N N . ASP A 1 108 ? 14.056 -0.514 -20.353 1.00 92.69 108 ASP A N 1
ATOM 831 C CA . ASP A 1 108 ? 12.944 0.220 -19.746 1.00 92.69 108 ASP A CA 1
ATOM 832 C C . ASP A 1 108 ? 12.286 -0.585 -18.621 1.00 92.69 108 ASP A C 1
ATOM 834 O O . ASP A 1 108 ? 11.931 -0.034 -17.578 1.00 92.69 108 ASP A O 1
ATOM 838 N N . TRP A 1 109 ? 12.141 -1.900 -18.810 1.00 93.56 109 TRP A N 1
ATOM 839 C CA . TRP A 1 109 ? 11.647 -2.795 -17.768 1.00 93.56 109 TRP A CA 1
ATOM 840 C C . TRP A 1 109 ? 12.644 -2.911 -16.612 1.00 93.56 109 TRP A C 1
ATOM 842 O O . TRP A 1 109 ? 12.247 -2.827 -15.451 1.00 93.56 109 TRP A O 1
ATOM 852 N N . GLU A 1 110 ? 13.939 -3.025 -16.907 1.00 95.94 110 GLU A N 1
ATOM 853 C CA . GLU A 1 110 ? 14.977 -3.094 -15.875 1.00 95.94 110 GLU A CA 1
ATOM 854 C C . GLU A 1 110 ? 15.031 -1.825 -15.014 1.00 95.94 110 GLU A C 1
ATOM 856 O O . GLU A 1 110 ? 15.063 -1.909 -13.783 1.00 95.94 110 GLU A O 1
ATOM 861 N N . GLN A 1 111 ? 15.003 -0.644 -15.640 1.00 93.88 111 GLN A N 1
ATOM 862 C CA . GLN A 1 111 ? 14.961 0.639 -14.934 1.00 93.88 111 GLN A CA 1
ATOM 863 C C . GLN A 1 111 ? 13.681 0.778 -14.109 1.00 93.88 111 GLN A C 1
ATOM 865 O O . GLN A 1 111 ? 13.738 1.207 -12.954 1.00 93.88 111 GLN A O 1
ATOM 870 N N . PHE A 1 112 ? 12.540 0.361 -14.668 1.00 92.38 112 PHE A N 1
ATOM 871 C CA . PHE A 1 112 ? 11.269 0.338 -13.955 1.00 92.38 112 PHE A CA 1
ATOM 872 C C . PHE A 1 112 ? 11.345 -0.532 -12.695 1.00 92.38 112 PHE A C 1
ATOM 874 O O . PHE A 1 112 ? 11.008 -0.057 -11.613 1.00 92.38 112 PHE A O 1
ATOM 881 N N . V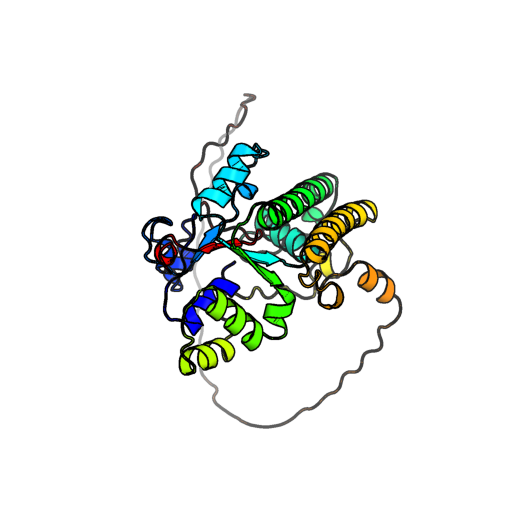AL A 1 113 ? 11.821 -1.776 -12.801 1.00 94.25 113 VAL A N 1
ATOM 882 C CA . VAL A 1 113 ? 11.925 -2.684 -11.650 1.00 94.25 113 VAL A CA 1
ATOM 883 C C . VAL A 1 113 ? 12.844 -2.109 -10.580 1.00 94.25 113 VAL A C 1
ATOM 885 O O . VAL A 1 113 ? 12.456 -2.077 -9.415 1.00 94.25 113 VAL A O 1
ATOM 888 N N . ARG A 1 114 ? 14.022 -1.598 -10.958 1.00 95.00 114 ARG A N 1
ATOM 889 C CA . ARG A 1 114 ? 14.973 -1.003 -10.006 1.00 95.00 114 ARG A CA 1
ATOM 890 C C . ARG A 1 114 ? 14.374 0.188 -9.265 1.00 95.00 114 ARG A C 1
ATOM 892 O O . ARG A 1 114 ? 14.438 0.235 -8.040 1.00 95.00 114 ARG A O 1
ATOM 899 N N . GLY A 1 115 ? 13.760 1.117 -9.996 1.00 91.75 115 GLY A N 1
ATOM 900 C CA . GLY A 1 115 ? 13.134 2.295 -9.401 1.00 91.75 115 GLY A CA 1
ATOM 901 C C . GLY A 1 115 ? 11.971 1.926 -8.481 1.00 91.75 115 GLY A C 1
ATOM 902 O O . GLY A 1 115 ? 11.905 2.393 -7.347 1.00 91.75 115 GLY A O 1
ATOM 903 N N . GLN A 1 116 ? 11.074 1.049 -8.933 1.00 90.75 116 GLN A N 1
ATOM 904 C CA . GLN A 1 116 ? 9.877 0.717 -8.162 1.00 90.75 116 GLN A CA 1
ATOM 905 C C . GLN A 1 116 ? 10.139 -0.227 -6.988 1.00 90.75 116 GLN A C 1
ATOM 907 O O . GLN A 1 116 ? 9.453 -0.117 -5.972 1.00 90.75 116 GLN A O 1
ATOM 912 N N . ALA A 1 117 ? 11.137 -1.111 -7.074 1.00 93.00 117 ALA A N 1
ATOM 913 C CA . ALA A 1 117 ? 11.578 -1.907 -5.933 1.00 93.00 117 ALA A CA 1
ATOM 914 C C . ALA A 1 117 ? 12.164 -1.012 -4.832 1.00 93.00 117 ALA A C 1
ATOM 916 O O . ALA A 1 117 ? 11.801 -1.170 -3.665 1.00 93.00 117 ALA A O 1
ATOM 917 N N . GLU A 1 118 ? 12.993 -0.027 -5.201 1.00 91.94 118 GLU A N 1
ATOM 918 C CA . GLU A 1 118 ? 13.527 0.942 -4.240 1.00 91.94 118 GLU A CA 1
ATOM 919 C C . GLU A 1 118 ? 12.402 1.778 -3.621 1.00 91.94 118 GLU A C 1
ATOM 921 O O . GLU A 1 118 ? 12.310 1.870 -2.402 1.00 91.94 118 GLU A O 1
ATOM 926 N N . MET A 1 119 ? 11.472 2.298 -4.427 1.00 90.12 119 MET A N 1
ATOM 927 C CA . MET A 1 119 ? 10.332 3.066 -3.912 1.00 90.12 119 MET A CA 1
ATOM 928 C C . MET A 1 119 ? 9.440 2.250 -2.971 1.00 90.12 119 MET A C 1
ATOM 930 O O . MET A 1 119 ? 9.033 2.753 -1.921 1.00 90.12 119 MET A O 1
ATOM 934 N N . TRP A 1 120 ? 9.154 0.991 -3.314 1.00 92.19 120 TRP A N 1
ATOM 935 C CA . TRP A 1 120 ? 8.403 0.070 -2.459 1.00 92.19 120 TRP A CA 1
ATOM 936 C C . TRP A 1 120 ? 9.109 -0.147 -1.116 1.00 92.19 120 TRP A C 1
ATOM 938 O O . TRP A 1 120 ? 8.476 -0.042 -0.060 1.00 92.19 120 TRP A O 1
ATOM 948 N N . LYS A 1 121 ? 10.428 -0.373 -1.157 1.00 94.31 121 LYS A N 1
ATOM 949 C CA . LYS A 1 121 ? 11.280 -0.532 0.022 1.00 94.31 121 LYS A CA 1
ATOM 950 C C . LYS A 1 121 ? 11.273 0.709 0.900 1.00 94.31 121 LYS A C 1
ATOM 952 O O . LYS A 1 121 ? 10.914 0.622 2.072 1.00 94.31 121 LYS A O 1
ATOM 957 N N . THR A 1 122 ? 11.641 1.863 0.343 1.00 92.44 122 THR A N 1
ATOM 958 C CA . THR A 1 122 ? 11.741 3.121 1.089 1.00 92.44 122 THR A CA 1
ATOM 959 C C . THR A 1 122 ? 10.408 3.460 1.744 1.00 92.44 122 THR A C 1
ATOM 961 O O . THR A 1 122 ? 10.384 3.813 2.918 1.00 92.44 122 THR A O 1
ATOM 964 N N . TYR A 1 123 ? 9.289 3.287 1.033 1.00 91.94 123 TYR A N 1
ATOM 965 C CA . TYR A 1 123 ? 7.968 3.578 1.588 1.00 91.94 123 TYR A CA 1
ATOM 966 C C . TYR A 1 123 ? 7.598 2.664 2.755 1.00 91.94 123 TYR A C 1
ATOM 968 O O . TYR A 1 123 ? 7.107 3.134 3.783 1.00 91.94 123 TYR A O 1
ATOM 976 N N . ALA A 1 124 ? 7.863 1.361 2.634 1.00 95.06 124 ALA A N 1
ATOM 977 C CA . ALA A 1 124 ? 7.649 0.427 3.730 1.00 95.06 124 ALA A CA 1
ATOM 978 C C . ALA A 1 124 ? 8.524 0.780 4.944 1.00 95.06 124 ALA A C 1
ATOM 980 O O . ALA A 1 124 ? 8.013 0.861 6.061 1.00 95.06 124 ALA A O 1
ATOM 981 N N . LEU A 1 125 ? 9.819 1.030 4.729 1.00 96.06 125 LEU A N 1
ATOM 982 C CA . LEU A 1 125 ? 10.764 1.367 5.794 1.00 96.06 125 LEU A CA 1
ATOM 983 C C . LEU A 1 125 ? 10.417 2.687 6.487 1.00 96.06 125 LEU A C 1
ATOM 985 O O . LEU A 1 125 ? 10.468 2.745 7.715 1.00 96.06 125 LEU A O 1
ATOM 989 N N . ASP A 1 126 ? 10.006 3.717 5.751 1.00 94.56 126 ASP A N 1
ATOM 990 C CA . ASP A 1 126 ? 9.611 5.000 6.336 1.00 94.56 126 ASP A CA 1
ATOM 991 C C . ASP A 1 126 ? 8.385 4.835 7.250 1.00 94.56 126 ASP A C 1
ATOM 993 O O . ASP A 1 126 ? 8.404 5.286 8.396 1.00 94.56 126 ASP A O 1
ATOM 997 N N . TRP A 1 127 ? 7.357 4.089 6.831 1.00 95.12 127 TRP A N 1
ATOM 998 C CA . TRP A 1 127 ? 6.216 3.787 7.708 1.00 95.12 127 TRP A CA 1
ATOM 999 C C . TRP A 1 127 ? 6.585 2.909 8.903 1.00 95.12 127 TRP A C 1
ATOM 1001 O O . TRP A 1 127 ? 6.073 3.132 10.001 1.00 95.12 127 TRP A O 1
ATOM 1011 N N . LEU A 1 128 ? 7.459 1.918 8.716 1.00 96.38 128 LEU A N 1
ATOM 1012 C CA . LEU A 1 128 ? 7.906 1.044 9.800 1.00 96.38 128 LEU A CA 1
ATOM 1013 C C . LEU A 1 128 ? 8.730 1.800 10.844 1.00 96.38 128 LEU A C 1
ATOM 1015 O O . LEU A 1 128 ? 8.610 1.507 12.032 1.00 96.38 128 LEU A O 1
ATOM 1019 N N . THR A 1 129 ? 9.572 2.743 10.425 1.00 95.25 129 THR A N 1
ATOM 1020 C CA . THR A 1 129 ? 10.538 3.416 11.307 1.00 95.25 129 THR A CA 1
ATOM 1021 C C . THR A 1 129 ? 10.024 4.732 11.879 1.00 95.25 129 THR A C 1
ATOM 1023 O O . THR A 1 129 ? 10.326 5.046 13.029 1.00 95.25 129 THR A O 1
ATOM 1026 N N . GLN A 1 130 ? 9.235 5.488 11.116 1.00 93.88 130 GLN A N 1
ATOM 1027 C CA . GLN A 1 130 ? 8.762 6.822 11.499 1.00 93.88 130 GLN A CA 1
ATOM 1028 C C . GLN A 1 130 ? 7.290 6.823 11.940 1.00 93.88 130 GLN A C 1
ATOM 1030 O O . GLN A 1 130 ? 6.829 7.747 12.616 1.00 93.88 130 GLN A O 1
ATOM 1035 N N . GLY A 1 131 ? 6.528 5.788 11.574 1.00 94.19 131 GLY A N 1
ATOM 1036 C CA . GLY A 1 131 ? 5.139 5.636 11.985 1.00 94.19 131 GLY A CA 1
ATOM 1037 C C . GLY A 1 131 ? 5.007 5.437 13.497 1.00 94.19 131 GLY A C 1
ATOM 1038 O O . GLY A 1 131 ? 5.610 4.543 14.085 1.00 94.19 131 GLY A O 1
ATOM 1039 N N . ARG A 1 132 ? 4.160 6.246 14.141 1.00 94.12 132 ARG A N 1
ATOM 1040 C CA . ARG A 1 132 ? 3.903 6.184 15.590 1.00 94.12 132 ARG A CA 1
ATOM 1041 C C . ARG A 1 132 ? 3.049 4.986 15.996 1.00 94.12 132 ARG A C 1
ATOM 1043 O O . ARG A 1 132 ? 3.259 4.410 17.056 1.00 94.12 132 ARG A O 1
ATOM 1050 N N . ASN A 1 133 ? 2.046 4.637 15.192 1.00 94.69 133 ASN A N 1
ATOM 1051 C CA . ASN A 1 133 ? 1.141 3.525 15.470 1.00 94.69 133 ASN A CA 1
ATOM 1052 C C . ASN A 1 133 ? 0.691 2.877 14.159 1.00 94.69 133 ASN A C 1
ATOM 1054 O O . ASN A 1 133 ? -0.268 3.320 13.524 1.00 94.69 133 ASN A O 1
ATOM 1058 N N . VAL A 1 134 ? 1.408 1.834 13.752 1.00 95.88 134 VAL A N 1
ATOM 1059 C CA . VAL A 1 134 ? 1.230 1.187 12.450 1.00 95.88 134 VAL A CA 1
ATOM 1060 C C . VAL A 1 134 ? 0.863 -0.278 12.627 1.00 95.88 134 VAL A C 1
ATOM 1062 O O . VAL A 1 134 ? 1.601 -1.030 13.273 1.00 95.88 134 VAL A O 1
ATOM 1065 N N . LEU A 1 135 ? -0.239 -0.706 12.008 1.00 97.38 135 LEU A N 1
ATOM 1066 C CA . LEU A 1 135 ? -0.551 -2.124 11.838 1.00 97.38 135 LEU A CA 1
ATOM 1067 C C . LEU A 1 135 ? -0.022 -2.593 10.487 1.00 97.38 135 LEU A C 1
ATOM 1069 O O . LEU A 1 135 ? -0.483 -2.126 9.450 1.00 97.38 135 LEU A O 1
ATOM 1073 N N . VAL A 1 136 ? 0.898 -3.556 10.506 1.00 97.44 136 VAL A N 1
ATOM 1074 C CA . VAL A 1 136 ? 1.334 -4.238 9.283 1.00 97.44 136 VAL A CA 1
ATOM 1075 C C . VAL A 1 136 ? 0.309 -5.311 8.930 1.00 97.44 136 VAL A C 1
ATOM 1077 O O . VAL A 1 136 ? -0.008 -6.173 9.758 1.00 97.44 136 VAL A O 1
ATOM 1080 N N . VAL A 1 137 ? -0.211 -5.252 7.710 1.00 96.69 137 VAL A N 1
ATOM 1081 C CA . VAL A 1 137 ? -1.146 -6.216 7.125 1.00 96.69 137 VAL A CA 1
ATOM 1082 C C . VAL A 1 137 ? -0.437 -6.864 5.947 1.00 96.69 137 VAL A C 1
ATOM 1084 O O . VAL A 1 137 ? -0.075 -6.169 5.014 1.00 96.69 137 VAL A O 1
ATOM 1087 N N . HIS A 1 138 ? -0.233 -8.177 5.950 1.00 95.75 138 HIS A N 1
ATOM 1088 C CA . HIS A 1 138 ? 0.307 -8.842 4.761 1.00 95.75 138 HIS A CA 1
ATOM 1089 C C . HIS A 1 138 ? -0.856 -9.236 3.857 1.00 95.75 138 HIS A C 1
ATOM 1091 O O . HIS A 1 138 ? -1.790 -9.901 4.310 1.00 95.75 138 HIS A O 1
ATOM 1097 N N . TYR A 1 139 ? -0.818 -8.814 2.599 1.00 93.06 139 TYR A N 1
ATOM 1098 C CA . TYR A 1 139 ? -1.889 -9.025 1.635 1.00 93.06 139 TYR A CA 1
ATOM 1099 C C . TYR A 1 139 ? -2.191 -10.513 1.460 1.00 93.06 139 TYR A C 1
ATOM 1101 O O . TYR A 1 139 ? -3.349 -10.915 1.447 1.00 93.06 139 TYR A O 1
ATOM 1109 N N . GLU A 1 140 ? -1.161 -11.348 1.428 1.00 92.12 140 GLU A N 1
ATOM 1110 C CA . GLU A 1 140 ? -1.292 -12.787 1.230 1.00 92.12 140 GLU A CA 1
ATOM 1111 C C . GLU A 1 140 ? -1.939 -13.468 2.443 1.00 92.12 140 GLU A C 1
ATOM 1113 O O . GLU A 1 140 ? -2.784 -14.344 2.279 1.00 92.12 140 GLU A O 1
ATOM 1118 N N . LYS A 1 141 ? -1.654 -12.996 3.667 1.00 94.19 141 LYS A N 1
ATOM 1119 C CA . LYS A 1 141 ? -2.364 -13.451 4.879 1.00 94.19 141 LYS A CA 1
ATOM 1120 C C . LYS A 1 141 ? -3.821 -12.991 4.883 1.00 94.19 141 LYS A C 1
ATOM 1122 O O . LYS A 1 141 ? -4.693 -13.745 5.305 1.00 94.19 141 LYS A O 1
ATOM 1127 N N . LEU A 1 142 ? -4.093 -11.781 4.386 1.00 92.44 142 LEU A N 1
ATOM 1128 C CA . LEU A 1 142 ? -5.456 -11.272 4.225 1.00 92.44 142 LEU A CA 1
ATOM 1129 C C . LEU A 1 142 ? -6.253 -12.107 3.213 1.00 92.44 142 LEU A C 1
ATOM 1131 O O . LEU A 1 142 ? -7.454 -12.277 3.395 1.00 92.44 142 LEU A O 1
ATOM 1135 N N . LEU A 1 143 ? -5.613 -12.643 2.173 1.00 89.00 143 LEU A N 1
ATOM 1136 C CA . LEU A 1 143 ? -6.253 -13.579 1.248 1.00 89.00 143 LEU A CA 1
ATOM 1137 C C . LEU A 1 143 ? -6.439 -14.973 1.861 1.00 89.00 143 LEU A C 1
ATOM 1139 O O . LEU A 1 143 ? -7.496 -15.569 1.684 1.00 89.00 143 LEU A O 1
ATOM 1143 N N . GLN A 1 144 ? -5.441 -15.480 2.588 1.00 90.88 144 GLN A N 1
ATOM 1144 C CA . GLN A 1 144 ? -5.477 -16.817 3.186 1.00 90.88 144 GLN A CA 1
ATOM 1145 C C . GLN A 1 144 ? -6.520 -16.938 4.309 1.00 90.88 144 GLN A C 1
ATOM 1147 O O . GLN A 1 144 ? -7.241 -17.930 4.375 1.00 90.88 144 GLN A O 1
ATOM 1152 N N . ASP A 1 145 ? -6.609 -15.939 5.191 1.00 93.81 145 ASP A N 1
ATOM 1153 C CA . ASP A 1 145 ? -7.579 -15.894 6.290 1.00 93.81 145 ASP A CA 1
ATOM 1154 C C . ASP A 1 145 ? -8.148 -14.477 6.438 1.00 93.81 145 ASP A C 1
ATOM 1156 O O . ASP A 1 145 ? -7.826 -13.709 7.356 1.00 93.81 145 ASP A O 1
ATOM 1160 N N . SER A 1 146 ? -9.034 -14.123 5.502 1.00 92.44 146 SER A N 1
ATOM 1161 C CA . SER A 1 146 ? -9.660 -12.799 5.462 1.00 92.44 146 SER A CA 1
ATOM 1162 C C . SER A 1 146 ? -10.428 -12.470 6.734 1.00 92.44 146 SER A C 1
ATOM 1164 O O . SER A 1 146 ? -10.466 -11.310 7.136 1.00 92.44 146 SER A O 1
ATOM 1166 N N . LYS A 1 147 ? -11.028 -13.465 7.401 1.00 94.25 147 LYS A N 1
ATOM 1167 C CA . LYS A 1 147 ? -11.790 -13.242 8.634 1.00 94.25 147 LYS A CA 1
ATOM 1168 C C . LYS A 1 147 ? -10.877 -12.778 9.758 1.00 94.25 147 LYS A C 1
ATOM 1170 O O . LYS A 1 147 ? -11.163 -11.758 10.388 1.00 94.25 147 LYS A O 1
ATOM 1175 N N . ARG A 1 148 ? -9.803 -13.521 10.025 1.00 95.94 148 ARG A N 1
ATOM 1176 C CA . ARG A 1 148 ? -8.864 -13.203 11.103 1.00 95.94 148 ARG A CA 1
ATOM 1177 C C . ARG A 1 148 ? -8.205 -11.849 10.880 1.00 95.94 148 ARG A C 1
ATOM 1179 O O . ARG A 1 148 ? -8.194 -11.022 11.793 1.00 95.94 148 ARG A O 1
ATOM 1186 N N . GLU A 1 149 ? -7.710 -11.606 9.670 1.00 96.12 149 GLU A N 1
ATOM 1187 C CA . GLU A 1 149 ? -7.021 -10.357 9.349 1.00 96.12 149 GLU A CA 1
ATOM 1188 C C . GLU A 1 149 ? -7.971 -9.157 9.375 1.00 96.12 149 GLU A C 1
ATOM 1190 O O . GLU A 1 149 ? -7.628 -8.121 9.946 1.00 96.12 149 GLU A O 1
ATOM 1195 N N . LEU A 1 150 ? -9.203 -9.302 8.873 1.00 95.56 150 LEU A N 1
ATOM 1196 C CA . LEU A 1 150 ? -10.212 -8.248 8.962 1.00 95.56 150 LEU A CA 1
ATOM 1197 C C . LEU A 1 150 ? -10.545 -7.907 10.417 1.00 95.56 150 LEU A C 1
ATOM 1199 O O . LEU A 1 150 ? -10.565 -6.734 10.772 1.00 95.56 150 LEU A O 1
ATOM 1203 N N . LEU A 1 151 ? -10.750 -8.897 11.291 1.00 96.44 151 LEU A N 1
ATOM 1204 C CA . LEU A 1 151 ? -11.005 -8.632 12.712 1.00 96.44 151 LEU A CA 1
ATOM 1205 C C . LEU A 1 151 ? -9.819 -7.930 13.395 1.00 96.44 151 LEU A C 1
ATOM 1207 O O . LEU A 1 151 ? -10.037 -7.011 14.187 1.00 96.44 151 LEU A O 1
ATOM 1211 N N . ARG A 1 152 ? -8.579 -8.303 13.051 1.00 97.19 152 ARG A N 1
ATOM 1212 C CA . ARG A 1 152 ? -7.352 -7.639 13.528 1.00 97.19 152 ARG A CA 1
ATOM 1213 C C . ARG A 1 152 ? -7.295 -6.172 13.087 1.00 97.19 152 ARG A C 1
ATOM 1215 O O . ARG A 1 152 ? -6.998 -5.297 13.900 1.00 97.19 152 ARG A O 1
ATOM 1222 N N . ILE A 1 153 ? -7.649 -5.897 11.831 1.00 96.75 153 ILE A N 1
ATOM 1223 C CA . ILE A 1 153 ? -7.757 -4.541 11.279 1.00 96.75 153 ILE A CA 1
ATOM 1224 C C . ILE A 1 153 ? -8.838 -3.734 12.005 1.00 96.75 153 ILE A C 1
ATOM 1226 O O . ILE A 1 153 ? -8.570 -2.623 12.454 1.00 96.75 153 ILE A O 1
ATOM 1230 N N . LEU A 1 154 ? -10.045 -4.278 12.180 1.00 95.62 154 LEU A N 1
ATOM 1231 C CA . LEU A 1 154 ? -11.144 -3.572 12.853 1.00 95.62 154 LEU A CA 1
ATOM 1232 C C . LEU A 1 154 ? -10.828 -3.256 14.317 1.00 95.62 154 LEU A C 1
ATOM 1234 O O . LEU A 1 154 ? -11.160 -2.171 14.797 1.00 95.62 154 LEU A O 1
ATOM 1238 N N . HIS A 1 155 ? -10.141 -4.172 15.004 1.00 96.06 155 HIS A N 1
ATOM 1239 C CA . HIS A 1 155 ? -9.645 -3.943 16.356 1.00 96.06 155 HIS A CA 1
ATOM 1240 C C . HIS A 1 155 ? -8.672 -2.757 16.403 1.00 96.06 155 HIS A C 1
ATOM 1242 O O . HIS A 1 155 ? -8.845 -1.854 17.220 1.00 96.06 155 HIS A O 1
ATOM 1248 N N . PHE A 1 156 ? -7.704 -2.706 15.484 1.00 96.06 156 PHE A N 1
ATOM 1249 C CA . PHE A 1 156 ? -6.770 -1.583 15.374 1.00 96.06 156 PHE A CA 1
ATOM 1250 C C . PHE A 1 156 ? -7.467 -0.254 15.047 1.00 96.06 156 PHE A C 1
ATOM 1252 O O . PHE A 1 156 ? -7.138 0.780 15.629 1.00 96.06 156 PHE A O 1
ATOM 1259 N N . LEU A 1 157 ? -8.477 -0.288 14.171 1.00 93.25 157 LEU A N 1
ATOM 1260 C CA . LEU A 1 157 ? -9.329 0.863 13.852 1.00 93.25 157 LEU A CA 1
ATOM 1261 C C . LEU A 1 157 ? -10.254 1.271 15.010 1.00 93.25 157 LEU A C 1
ATOM 1263 O O . LEU A 1 157 ? -10.911 2.306 14.929 1.00 93.25 157 LEU A O 1
ATOM 1267 N N . ARG A 1 158 ? -10.319 0.474 16.086 1.00 93.19 158 ARG A N 1
ATOM 1268 C CA . ARG A 1 158 ? -11.229 0.650 17.228 1.00 93.19 158 ARG A CA 1
ATOM 1269 C C . ARG A 1 158 ? -12.700 0.717 16.817 1.00 93.19 158 ARG A C 1
ATOM 1271 O O . ARG A 1 158 ? -13.506 1.408 17.442 1.00 93.19 158 AR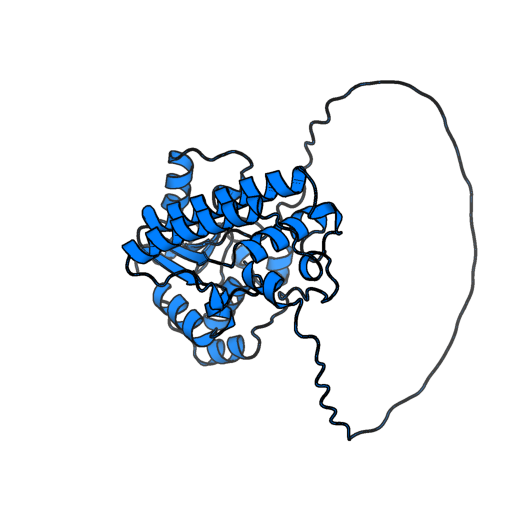G A O 1
ATOM 1278 N N . VAL A 1 159 ? -13.059 -0.035 15.779 1.00 92.12 159 VAL A N 1
ATOM 1279 C CA . VAL A 1 159 ? -14.438 -0.166 15.310 1.00 92.12 159 VAL A CA 1
ATOM 1280 C C . VAL A 1 159 ? -14.986 -1.510 15.759 1.00 92.12 159 VAL A C 1
ATOM 1282 O O . VAL A 1 159 ? -14.391 -2.558 15.513 1.00 92.12 159 VAL A O 1
ATOM 1285 N N . ARG A 1 160 ? -16.148 -1.494 16.419 1.00 88.62 160 ARG A N 1
ATOM 1286 C CA . ARG A 1 160 ? -16.822 -2.733 16.812 1.00 88.62 160 ARG A CA 1
ATOM 1287 C C . ARG A 1 160 ? -17.323 -3.457 15.555 1.00 88.62 160 ARG A C 1
ATOM 1289 O O . ARG A 1 160 ? -18.086 -2.861 14.793 1.00 88.62 160 ARG A O 1
ATOM 1296 N N . PRO A 1 161 ? -16.933 -4.723 15.326 1.00 85.06 161 PRO A N 1
ATOM 1297 C CA . PRO A 1 161 ? -17.404 -5.468 14.168 1.00 85.06 161 PRO A CA 1
ATOM 1298 C C . PRO A 1 161 ? -18.900 -5.760 14.295 1.00 85.06 161 PRO A C 1
ATOM 1300 O O . PRO A 1 161 ? -19.357 -6.302 15.302 1.00 85.06 161 PRO A O 1
ATOM 1303 N N . ASN A 1 162 ? -19.666 -5.468 13.245 1.00 89.69 162 ASN A N 1
ATOM 1304 C CA . ASN A 1 162 ? -21.021 -5.989 13.126 1.00 89.69 162 ASN A CA 1
ATOM 1305 C C . ASN A 1 162 ? -20.943 -7.412 12.561 1.00 89.69 162 ASN A C 1
ATOM 1307 O O . ASN A 1 162 ? -20.629 -7.599 11.388 1.00 89.69 162 ASN A O 1
ATOM 1311 N N . GLN A 1 163 ? -21.245 -8.420 13.382 1.00 92.06 163 GLN A N 1
ATOM 1312 C CA . GLN A 1 163 ? -21.064 -9.829 13.008 1.00 92.06 163 GLN A CA 1
ATOM 1313 C C . GLN A 1 163 ? -21.868 -10.245 11.768 1.00 92.06 163 GLN A C 1
ATOM 1315 O O . GLN A 1 163 ? -21.377 -11.025 10.953 1.00 92.06 163 GLN A O 1
ATOM 1320 N N . ARG A 1 164 ? -23.073 -9.689 11.571 1.00 94.56 164 ARG A N 1
ATOM 1321 C CA . ARG A 1 164 ? -23.871 -9.942 10.360 1.00 94.56 164 ARG A CA 1
ATOM 1322 C C . ARG A 1 164 ? -23.175 -9.393 9.116 1.00 94.56 164 ARG A C 1
ATOM 1324 O O . ARG A 1 164 ? -23.120 -10.073 8.096 1.00 94.56 164 ARG A O 1
ATOM 1331 N N . ARG A 1 165 ? -22.609 -8.189 9.212 1.00 94.44 165 ARG A N 1
ATOM 1332 C CA . ARG A 1 165 ? -21.900 -7.540 8.102 1.00 94.44 165 ARG A CA 1
ATOM 1333 C C . ARG A 1 165 ? -20.553 -8.192 7.810 1.00 94.44 165 ARG A C 1
ATOM 1335 O O . ARG A 1 165 ? -20.242 -8.418 6.647 1.00 94.44 165 ARG A O 1
ATOM 1342 N N . VAL A 1 166 ? -19.808 -8.588 8.844 1.00 94.06 166 VAL A N 1
ATOM 1343 C CA . VAL A 1 166 ? -18.594 -9.408 8.697 1.00 94.06 166 VAL A CA 1
ATOM 1344 C C . VAL A 1 166 ? -18.929 -10.704 7.961 1.00 94.06 166 VAL A C 1
ATOM 1346 O O . VAL A 1 166 ? -18.303 -10.995 6.950 1.00 94.06 166 VAL A O 1
ATOM 1349 N N . LYS A 1 167 ? -19.959 -11.445 8.397 1.00 94.38 167 LYS A N 1
ATOM 1350 C CA . LYS A 1 167 ? -20.389 -12.678 7.718 1.00 94.38 167 LYS A CA 1
ATOM 1351 C C . LYS A 1 167 ? -20.750 -12.432 6.249 1.00 94.38 167 LYS A C 1
ATOM 1353 O O . LYS A 1 167 ? -20.286 -13.175 5.395 1.00 94.38 167 LYS A O 1
ATOM 1358 N N . CYS A 1 168 ? -21.530 -11.389 5.961 1.00 92.56 168 CYS A N 1
ATOM 1359 C CA . CYS A 1 168 ? -21.904 -11.024 4.591 1.00 92.56 168 CYS A CA 1
ATOM 1360 C C . CYS A 1 168 ? -20.671 -10.692 3.732 1.00 92.56 168 CYS A C 1
ATOM 1362 O O . CYS A 1 168 ? -20.504 -11.235 2.650 1.00 92.56 168 CYS A O 1
ATOM 1364 N N . THR A 1 169 ? -19.754 -9.876 4.250 1.00 92.00 169 THR A N 1
ATOM 1365 C CA . THR A 1 169 ? -18.517 -9.493 3.545 1.00 92.00 169 THR A CA 1
ATOM 1366 C C . THR A 1 169 ? -17.657 -10.701 3.202 1.00 92.00 169 THR A C 1
ATOM 1368 O O . THR A 1 169 ? -17.143 -10.803 2.096 1.00 92.00 169 THR A O 1
ATOM 1371 N N . LEU A 1 170 ? -17.522 -11.638 4.143 1.00 91.12 170 LEU A N 1
ATOM 1372 C CA . LEU A 1 170 ? -16.742 -12.859 3.946 1.00 91.12 170 LEU A CA 1
ATOM 1373 C C . LEU A 1 170 ? -17.415 -13.850 2.987 1.00 91.12 170 LEU A C 1
ATOM 1375 O O . LEU A 1 170 ? -16.733 -14.689 2.413 1.00 91.12 170 LEU A O 1
ATOM 1379 N N . GLN A 1 171 ? -18.735 -13.765 2.808 1.00 90.31 171 GLN A N 1
ATOM 1380 C CA . GLN A 1 171 ? -19.457 -14.557 1.812 1.00 90.31 171 GLN A CA 1
ATOM 1381 C C . GLN A 1 171 ? -19.235 -14.029 0.386 1.00 90.31 171 GLN A C 1
ATOM 1383 O O . GLN A 1 171 ? -19.307 -14.803 -0.563 1.00 90.31 171 GLN A O 1
ATOM 1388 N N . TYR A 1 172 ? -18.935 -12.737 0.236 1.00 86.62 172 TYR A N 1
ATOM 1389 C CA . TYR A 1 172 ? -18.777 -12.062 -1.055 1.00 86.62 172 TYR A CA 1
ATOM 1390 C C . TYR A 1 172 ? -17.403 -11.389 -1.190 1.00 86.62 172 TYR A C 1
ATOM 1392 O O . TYR A 1 172 ? -17.306 -10.250 -1.638 1.00 86.62 172 TYR A O 1
ATOM 1400 N N . LEU A 1 173 ? -16.329 -12.092 -0.811 1.00 79.69 173 LEU A N 1
ATOM 1401 C CA . LEU A 1 173 ? -14.961 -11.551 -0.815 1.00 79.69 173 LEU A CA 1
ATOM 1402 C C . LEU A 1 173 ? -14.543 -10.978 -2.172 1.00 79.69 173 LEU A C 1
ATOM 1404 O O . LEU A 1 173 ? -13.900 -9.933 -2.223 1.00 79.69 173 LEU A O 1
ATOM 1408 N N . ASP A 1 174 ? -14.917 -11.642 -3.263 1.00 67.69 174 ASP A N 1
ATOM 1409 C CA . ASP A 1 174 ? -14.431 -11.291 -4.597 1.00 67.69 174 ASP A CA 1
ATOM 1410 C C . ASP A 1 174 ? -14.949 -9.935 -5.101 1.00 67.69 174 ASP A C 1
ATOM 1412 O O . ASP A 1 174 ? -14.283 -9.298 -5.925 1.00 67.69 174 ASP A O 1
ATOM 1416 N N . GLY A 1 175 ? -16.076 -9.449 -4.561 1.00 62.72 175 GLY A N 1
ATOM 1417 C CA . GLY A 1 175 ? -16.715 -8.204 -4.989 1.00 62.72 175 GLY A CA 1
ATOM 1418 C C . GLY A 1 175 ? -16.734 -8.034 -6.517 1.00 62.72 175 GLY A C 1
ATOM 1419 O O . GLY A 1 175 ? -16.760 -9.001 -7.272 1.00 62.72 175 GLY A O 1
ATOM 1420 N N . SER A 1 176 ? -16.670 -6.786 -6.979 1.00 56.31 176 SER A N 1
ATOM 1421 C CA . SER A 1 176 ? -16.532 -6.443 -8.408 1.00 56.31 176 SER A CA 1
ATOM 1422 C C . SER A 1 176 ? -15.091 -6.077 -8.796 1.00 56.31 176 SER A C 1
ATOM 1424 O O . SER A 1 176 ? -14.870 -5.485 -9.849 1.00 56.31 176 SER A O 1
ATOM 1426 N N . PHE A 1 177 ? -14.112 -6.333 -7.917 1.00 59.06 177 PHE A N 1
ATOM 1427 C CA . PHE A 1 177 ? -12.781 -5.700 -7.970 1.00 59.06 177 PHE A CA 1
ATOM 1428 C C . PHE A 1 177 ? -11.623 -6.686 -8.134 1.00 59.06 177 PHE A C 1
ATOM 1430 O O . PHE A 1 177 ? -10.456 -6.288 -8.076 1.00 59.06 177 PHE A O 1
ATOM 1437 N N . ARG A 1 178 ? -11.917 -7.974 -8.327 1.00 58.78 178 ARG A N 1
ATOM 1438 C CA . ARG A 1 178 ? -10.901 -8.983 -8.620 1.00 58.78 178 ARG A CA 1
ATOM 1439 C C . ARG A 1 178 ? -10.628 -8.986 -10.123 1.00 58.78 178 ARG A C 1
ATOM 1441 O O . ARG A 1 178 ? -11.535 -9.215 -10.915 1.00 58.78 178 ARG A O 1
ATOM 1448 N N . ARG A 1 179 ? -9.381 -8.713 -10.518 1.00 59.50 179 ARG A N 1
ATOM 1449 C CA . ARG A 1 179 ? -8.946 -8.836 -11.916 1.00 59.50 179 ARG A CA 1
ATOM 1450 C C . ARG A 1 179 ? -8.721 -10.325 -12.210 1.00 59.50 179 ARG A C 1
ATOM 1452 O O . ARG A 1 179 ? -7.822 -10.902 -11.593 1.00 59.50 179 ARG A O 1
ATOM 1459 N N . PRO A 1 180 ? -9.488 -10.967 -13.106 1.00 58.62 180 PRO A N 1
ATOM 1460 C CA . PRO A 1 180 ? -9.095 -12.269 -13.617 1.00 58.62 180 PRO A CA 1
ATOM 1461 C C . PRO A 1 180 ? -7.837 -12.067 -14.465 1.00 58.62 180 PRO A C 1
ATOM 1463 O O . PRO A 1 180 ? -7.867 -11.375 -15.479 1.00 58.62 180 PRO A O 1
ATOM 1466 N N . THR A 1 181 ? -6.709 -12.613 -14.019 1.00 60.47 181 THR A N 1
ATOM 1467 C CA . THR A 1 181 ? -5.494 -12.665 -14.836 1.00 60.47 181 THR A CA 1
ATOM 1468 C C . THR A 1 181 ? -5.567 -13.937 -15.675 1.00 60.47 181 THR A C 1
ATOM 1470 O O . THR A 1 181 ? -5.599 -15.013 -15.073 1.00 60.47 181 THR A O 1
ATOM 1473 N N . PRO A 1 182 ? -5.596 -13.846 -17.017 1.00 61.81 182 PRO A N 1
ATOM 1474 C CA . PRO A 1 182 ? -5.582 -15.025 -17.873 1.00 61.81 182 PRO A CA 1
ATOM 1475 C C . PRO A 1 182 ? -4.372 -15.919 -17.576 1.00 61.81 182 PRO A C 1
ATOM 1477 O O . PRO A 1 182 ? -3.290 -15.434 -17.243 1.00 61.81 182 PRO A O 1
ATOM 1480 N N . ASP A 1 183 ? -4.528 -17.233 -17.704 1.00 62.16 183 ASP A N 1
ATOM 1481 C CA . ASP A 1 183 ? -3.431 -18.170 -17.426 1.00 62.16 183 ASP A CA 1
ATOM 1482 C C . ASP A 1 183 ? -2.308 -18.108 -18.472 1.00 62.16 183 ASP A C 1
ATOM 1484 O O . ASP A 1 183 ? -1.173 -18.466 -18.182 1.00 62.16 183 ASP A O 1
ATOM 1488 N N . ASN A 1 184 ? -2.590 -17.565 -19.658 1.00 64.31 184 ASN A N 1
ATOM 1489 C CA . ASN A 1 184 ? -1.666 -17.475 -20.791 1.00 64.31 184 ASN A CA 1
ATOM 1490 C C . ASN A 1 184 ? -0.872 -16.156 -20.874 1.00 64.31 184 ASN A C 1
ATOM 1492 O O . ASN A 1 184 ? -0.316 -15.839 -21.926 1.00 64.31 184 ASN A O 1
ATOM 1496 N N . VAL A 1 185 ? -0.829 -15.360 -19.805 1.00 67.81 185 VAL A N 1
ATOM 1497 C CA . VAL A 1 185 ? -0.047 -14.114 -19.793 1.00 67.81 185 VAL A CA 1
ATOM 1498 C C . VAL A 1 185 ? 1.456 -14.400 -19.796 1.00 67.81 185 VAL A C 1
ATOM 1500 O O . VAL A 1 185 ? 1.939 -15.310 -19.123 1.00 67.81 185 VAL A O 1
ATOM 1503 N N . SER A 1 186 ? 2.220 -13.600 -20.540 1.00 68.50 186 SER A N 1
ATOM 1504 C CA . SER A 1 186 ? 3.633 -13.882 -20.833 1.00 68.50 186 SER A CA 1
ATOM 1505 C C . SER A 1 186 ? 4.514 -14.006 -19.592 1.00 68.50 186 SER A C 1
ATOM 1507 O O . SER A 1 186 ? 5.358 -14.890 -19.542 1.00 68.50 186 SER A O 1
ATOM 1509 N N . TYR A 1 187 ? 4.279 -13.176 -18.574 1.00 69.44 187 TYR A N 1
ATOM 1510 C CA . TYR A 1 187 ? 5.034 -13.181 -17.316 1.00 69.44 187 TYR A CA 1
ATOM 1511 C C . TYR A 1 187 ? 4.717 -14.373 -16.395 1.00 69.44 187 TYR A C 1
ATOM 1513 O O . TYR A 1 187 ? 5.357 -14.529 -15.363 1.00 69.44 187 TYR A O 1
ATOM 1521 N N . ARG A 1 188 ? 3.706 -15.194 -16.721 1.00 72.88 188 ARG A N 1
ATOM 1522 C CA . ARG A 1 188 ? 3.475 -16.496 -16.067 1.00 72.88 188 ARG A CA 1
ATOM 1523 C C . ARG A 1 188 ? 4.161 -17.641 -16.805 1.00 72.88 188 ARG A C 1
ATOM 1525 O O . ARG A 1 188 ? 4.481 -18.653 -16.193 1.00 72.88 188 ARG A O 1
ATOM 1532 N N . LEU A 1 189 ? 4.364 -17.487 -18.113 1.00 75.12 189 LEU A N 1
ATOM 1533 C CA . LEU A 1 189 ? 5.009 -18.488 -18.964 1.00 75.12 189 LEU A CA 1
ATOM 1534 C C . LEU A 1 189 ? 6.536 -18.372 -18.928 1.00 75.12 189 LEU A C 1
ATOM 1536 O O . LEU A 1 189 ? 7.234 -19.375 -19.031 1.00 75.12 189 LEU A O 1
ATOM 1540 N N . GLN A 1 190 ? 7.047 -17.152 -18.781 1.00 80.88 190 GLN A N 1
ATOM 1541 C CA . GLN A 1 190 ? 8.466 -16.851 -18.691 1.00 80.88 190 GLN A CA 1
ATOM 1542 C C . GLN A 1 190 ? 8.699 -15.847 -17.566 1.00 80.88 190 GLN A C 1
ATOM 1544 O O . GLN A 1 190 ? 8.001 -14.835 -17.499 1.00 80.88 190 GLN A O 1
ATOM 1549 N N . ASP A 1 191 ? 9.707 -16.120 -16.740 1.00 88.00 191 ASP A N 1
ATOM 1550 C CA . ASP A 1 191 ? 10.194 -15.195 -15.721 1.00 88.00 191 ASP A CA 1
ATOM 1551 C C . ASP A 1 191 ? 10.592 -13.856 -16.381 1.00 88.00 191 ASP A C 1
ATOM 1553 O O . ASP A 1 191 ? 11.497 -13.840 -17.227 1.00 88.00 191 ASP A O 1
ATOM 1557 N N . PRO A 1 192 ? 9.906 -12.737 -16.076 1.00 90.38 192 PRO A N 1
ATOM 1558 C CA . PRO A 1 192 ? 10.261 -11.440 -16.639 1.00 90.38 192 PRO A CA 1
ATOM 1559 C C . PRO A 1 192 ? 11.447 -10.786 -15.912 1.00 90.38 192 PRO A C 1
ATOM 1561 O O . PRO A 1 192 ? 11.931 -9.745 -16.351 1.00 90.38 192 PRO A O 1
ATOM 1564 N N . PHE A 1 193 ? 11.912 -11.333 -14.793 1.00 92.31 193 PHE A N 1
ATOM 1565 C CA . PHE A 1 193 ? 13.008 -10.800 -13.998 1.00 92.31 193 PHE A CA 1
ATOM 1566 C C . PHE A 1 193 ? 14.306 -11.539 -14.342 1.00 92.31 193 PHE A C 1
ATOM 1568 O O . PHE A 1 193 ? 14.412 -12.759 -14.281 1.00 92.31 193 PHE A O 1
ATOM 1575 N N . SER A 1 194 ? 15.347 -10.791 -14.707 1.00 92.81 194 SER A N 1
ATOM 1576 C CA . SER A 1 194 ? 16.689 -11.374 -14.777 1.00 92.81 194 SER A CA 1
ATOM 1577 C C . SER A 1 194 ? 17.217 -11.648 -13.364 1.00 92.81 194 SER A C 1
ATOM 1579 O O . SER A 1 194 ? 16.735 -11.059 -12.394 1.00 92.81 194 SER A O 1
ATOM 1581 N N . ALA A 1 195 ? 18.256 -12.478 -13.232 1.00 93.19 195 ALA A N 1
ATOM 1582 C CA . ALA A 1 195 ? 18.911 -12.728 -11.940 1.00 93.19 195 ALA A CA 1
ATOM 1583 C C . ALA A 1 195 ? 19.291 -11.420 -11.215 1.00 93.19 195 ALA A C 1
ATOM 1585 O O . ALA A 1 195 ? 18.995 -11.242 -10.039 1.00 93.19 195 ALA A O 1
ATOM 1586 N N . ALA A 1 196 ? 19.818 -10.439 -11.954 1.00 95.88 196 ALA A N 1
ATOM 1587 C CA . ALA A 1 196 ? 20.163 -9.132 -11.399 1.00 95.88 196 ALA A CA 1
ATOM 1588 C C . ALA A 1 196 ? 18.945 -8.314 -10.926 1.00 95.88 196 ALA A C 1
ATOM 1590 O O . ALA A 1 196 ? 19.096 -7.431 -10.084 1.00 95.88 196 ALA A O 1
ATOM 1591 N N . LEU A 1 197 ? 17.751 -8.545 -11.483 1.00 95.75 197 LEU A N 1
ATOM 1592 C CA . LEU A 1 197 ? 16.514 -7.928 -10.999 1.00 95.75 197 LEU A CA 1
ATOM 1593 C C . LEU A 1 197 ? 15.960 -8.661 -9.773 1.00 95.75 197 LEU A C 1
ATOM 1595 O O . LEU A 1 197 ? 15.451 -7.999 -8.870 1.00 95.75 197 LEU A O 1
ATOM 1599 N N . HIS A 1 198 ? 16.101 -9.987 -9.706 1.00 94.94 198 HIS A N 1
ATOM 1600 C CA . HIS A 1 198 ? 15.797 -10.745 -8.491 1.00 94.94 198 HIS A CA 1
ATOM 1601 C C . HIS A 1 198 ? 16.633 -10.262 -7.310 1.00 94.94 198 HIS A C 1
ATOM 1603 O O . HIS A 1 198 ? 16.060 -9.935 -6.275 1.00 94.94 198 HIS A O 1
ATOM 1609 N N . ASP A 1 199 ? 17.947 -10.096 -7.490 1.00 95.75 199 ASP A N 1
ATOM 1610 C CA . ASP A 1 199 ? 18.841 -9.594 -6.440 1.00 95.75 199 ASP A CA 1
ATOM 1611 C C . ASP A 1 199 ? 18.363 -8.253 -5.862 1.00 95.75 199 ASP A C 1
ATOM 1613 O O . ASP A 1 199 ? 18.399 -8.038 -4.651 1.00 95.75 199 ASP A O 1
ATOM 1617 N N . VAL A 1 200 ? 17.866 -7.354 -6.719 1.00 96.88 200 VAL A N 1
ATOM 1618 C CA . VAL A 1 200 ? 17.328 -6.048 -6.304 1.00 96.88 200 VAL A CA 1
ATOM 1619 C C . VAL A 1 200 ? 16.066 -6.207 -5.458 1.00 96.88 200 VAL A C 1
ATOM 1621 O O . VAL A 1 200 ? 15.952 -5.590 -4.397 1.00 96.88 200 VAL A O 1
ATOM 1624 N N . VAL A 1 201 ? 15.113 -7.023 -5.913 1.00 95.81 201 VAL A N 1
ATOM 1625 C CA . VAL A 1 201 ? 13.842 -7.233 -5.203 1.00 95.81 201 VAL A CA 1
ATOM 1626 C C . VAL A 1 201 ? 14.076 -7.963 -3.878 1.00 95.81 201 VAL A C 1
ATOM 1628 O O . VAL A 1 201 ? 13.530 -7.566 -2.849 1.00 95.81 201 VAL A O 1
ATOM 1631 N N . GLU A 1 202 ? 14.928 -8.985 -3.867 1.00 95.56 202 GLU A N 1
ATOM 1632 C CA . GLU A 1 202 ? 15.259 -9.745 -2.663 1.00 95.56 202 GLU A CA 1
ATOM 1633 C C . GLU A 1 202 ? 16.058 -8.924 -1.649 1.00 95.56 202 GLU A C 1
ATOM 1635 O O . GLU A 1 202 ? 15.816 -9.041 -0.448 1.00 95.56 202 GLU A O 1
ATOM 1640 N N . ALA A 1 203 ? 16.982 -8.066 -2.092 1.00 97.25 203 ALA A N 1
ATOM 1641 C CA . ALA A 1 203 ? 17.679 -7.145 -1.196 1.00 97.25 203 ALA A CA 1
ATOM 1642 C C . ALA A 1 203 ? 16.687 -6.203 -0.494 1.00 97.25 203 ALA A C 1
ATOM 1644 O O . ALA A 1 203 ? 16.737 -6.050 0.728 1.00 97.25 203 ALA A O 1
ATOM 1645 N N 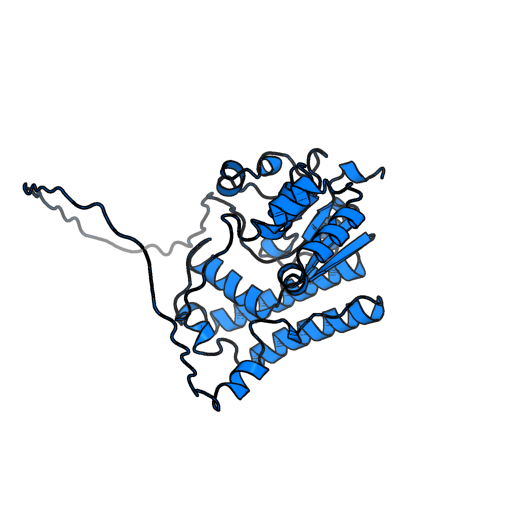. ALA A 1 204 ? 15.724 -5.653 -1.242 1.00 96.75 204 ALA A N 1
ATOM 1646 C CA . ALA A 1 204 ? 14.663 -4.823 -0.681 1.00 96.75 204 ALA A CA 1
ATOM 1647 C C . ALA A 1 204 ? 13.805 -5.573 0.353 1.00 96.75 204 ALA A C 1
ATOM 1649 O O . ALA A 1 204 ? 13.507 -5.034 1.422 1.00 96.75 204 ALA A O 1
ATOM 1650 N N . MET A 1 205 ? 13.434 -6.823 0.063 1.00 97.12 205 MET A N 1
ATOM 1651 C CA . MET A 1 205 ? 12.697 -7.679 0.999 1.00 97.12 205 MET A CA 1
ATOM 1652 C C . MET A 1 205 ? 13.494 -7.938 2.282 1.00 97.12 205 MET A C 1
ATOM 1654 O O . MET A 1 205 ? 12.958 -7.750 3.374 1.00 97.12 205 MET A O 1
ATOM 1658 N N . LYS A 1 206 ? 14.784 -8.280 2.162 1.00 97.94 206 LYS A N 1
ATOM 1659 C CA . LYS A 1 206 ? 15.679 -8.540 3.302 1.00 97.94 206 LYS A CA 1
ATOM 1660 C C . LYS A 1 206 ? 15.803 -7.330 4.232 1.00 97.94 206 LYS A C 1
ATOM 1662 O O . LYS A 1 206 ? 15.784 -7.498 5.450 1.00 97.94 206 LYS A O 1
ATOM 1667 N N . GLU A 1 207 ? 15.889 -6.112 3.695 1.00 98.31 207 GLU A N 1
ATOM 1668 C CA . GLU A 1 207 ? 15.926 -4.883 4.507 1.00 98.31 207 GLU A CA 1
ATOM 1669 C C . GLU A 1 207 ? 14.618 -4.655 5.292 1.00 98.31 207 GLU A C 1
ATOM 1671 O O . GLU A 1 207 ? 14.640 -4.291 6.477 1.00 98.31 207 GLU A O 1
ATOM 1676 N N . ILE A 1 208 ? 13.466 -4.899 4.655 1.00 98.12 208 ILE A N 1
ATOM 1677 C CA . ILE A 1 208 ? 12.158 -4.821 5.319 1.00 98.12 208 ILE A CA 1
ATOM 1678 C C . ILE A 1 208 ? 12.050 -5.885 6.412 1.00 98.12 208 ILE A C 1
ATOM 1680 O O . ILE A 1 208 ? 11.658 -5.555 7.531 1.00 98.12 208 ILE A O 1
ATOM 1684 N N . ASP A 1 209 ? 12.427 -7.131 6.131 1.00 98.12 209 ASP A N 1
ATOM 1685 C CA . ASP A 1 209 ? 12.363 -8.223 7.104 1.00 98.12 209 ASP A CA 1
ATOM 1686 C C . ASP A 1 209 ? 13.293 -8.009 8.292 1.00 98.12 209 ASP A C 1
ATOM 1688 O O . ASP A 1 209 ? 12.883 -8.222 9.435 1.00 98.12 209 ASP A O 1
ATOM 1692 N N . ALA A 1 210 ? 14.503 -7.495 8.066 1.00 98.44 210 ALA A N 1
ATOM 1693 C CA . ALA A 1 210 ? 15.396 -7.098 9.149 1.00 98.44 210 ALA A CA 1
ATOM 1694 C C . ALA A 1 210 ? 14.730 -6.053 10.066 1.00 98.44 210 ALA A C 1
ATOM 1696 O O . ALA A 1 210 ? 14.806 -6.148 11.296 1.00 98.44 210 ALA A O 1
ATOM 1697 N N . THR A 1 211 ? 14.015 -5.088 9.480 1.00 98.44 211 THR A N 1
ATOM 1698 C CA . THR A 1 211 ? 13.282 -4.056 10.226 1.00 98.44 211 THR A CA 1
ATOM 1699 C C . THR A 1 211 ? 12.073 -4.631 10.970 1.00 98.44 211 THR A C 1
ATOM 1701 O O . THR A 1 211 ? 11.883 -4.327 12.149 1.00 98.44 211 THR A O 1
ATOM 1704 N N . LEU A 1 212 ? 11.278 -5.495 10.328 1.00 98.12 212 LEU A N 1
ATOM 1705 C CA . LEU A 1 212 ? 10.144 -6.188 10.950 1.00 98.12 212 LEU A CA 1
ATOM 1706 C C . LEU A 1 212 ? 10.605 -7.049 12.133 1.00 98.12 212 LEU A C 1
ATOM 1708 O O . LEU A 1 212 ? 10.048 -6.934 13.228 1.00 98.12 212 LEU A O 1
ATOM 1712 N N . SER A 1 213 ? 11.667 -7.835 11.937 1.00 98.06 213 SER A N 1
ATOM 1713 C CA . SER A 1 213 ? 12.276 -8.688 12.959 1.00 98.06 213 SER A CA 1
ATOM 1714 C C . SER A 1 213 ? 12.750 -7.875 14.160 1.00 98.06 213 SER A C 1
ATOM 1716 O O . SER A 1 213 ? 12.430 -8.207 15.300 1.00 98.06 213 SER A O 1
ATOM 1718 N N . LYS A 1 214 ? 13.457 -6.760 13.923 1.00 97.88 214 LYS A N 1
ATOM 1719 C CA . LYS A 1 214 ? 13.924 -5.853 14.985 1.00 97.88 214 LYS A CA 1
ATOM 1720 C C . LYS A 1 214 ? 12.774 -5.289 15.828 1.00 97.88 214 LYS A C 1
ATOM 1722 O O . LYS A 1 214 ? 12.967 -4.969 16.996 1.00 97.88 214 LYS A O 1
ATOM 1727 N N . GLN A 1 215 ? 11.582 -5.175 15.247 1.00 96.38 215 GLN A N 1
ATOM 1728 C CA . GLN A 1 215 ? 10.373 -4.699 15.919 1.00 96.38 215 GLN A CA 1
ATOM 1729 C C . GLN A 1 215 ? 9.498 -5.827 16.495 1.00 96.38 215 GLN A C 1
ATOM 1731 O O . GLN A 1 215 ? 8.394 -5.550 16.965 1.00 96.38 215 GLN A O 1
ATOM 1736 N N . GLY A 1 216 ? 9.940 -7.089 16.436 1.00 97.06 216 GLY A N 1
ATOM 1737 C CA . GLY A 1 216 ? 9.156 -8.241 16.892 1.00 97.06 216 GLY A CA 1
ATOM 1738 C C . GLY A 1 216 ? 7.877 -8.477 16.079 1.00 97.06 216 GLY A C 1
ATOM 1739 O O . GLY A 1 216 ? 6.910 -9.046 16.588 1.00 97.06 216 GLY A O 1
ATOM 1740 N N . ARG A 1 217 ? 7.833 -8.001 14.830 1.00 96.12 217 ARG A N 1
ATOM 1741 C CA . ARG A 1 217 ? 6.692 -8.171 13.923 1.00 96.12 217 ARG A CA 1
ATOM 1742 C C . ARG A 1 217 ? 6.887 -9.420 13.056 1.00 96.12 217 ARG A C 1
ATOM 1744 O O . ARG A 1 217 ? 8.025 -9.798 12.788 1.00 96.12 217 ARG A O 1
ATOM 1751 N N . PRO A 1 218 ? 5.798 -10.055 12.580 1.00 96.19 218 PRO A N 1
ATOM 1752 C CA . PRO A 1 218 ? 5.910 -11.133 11.605 1.00 96.19 218 PRO A CA 1
ATOM 1753 C C . PRO A 1 218 ? 6.662 -10.677 10.352 1.00 96.19 218 PRO A C 1
ATOM 1755 O O . PRO A 1 218 ? 6.412 -9.577 9.861 1.00 96.19 218 PRO A O 1
ATOM 1758 N N . LEU A 1 219 ? 7.526 -11.551 9.838 1.00 97.62 219 LEU A N 1
ATOM 1759 C CA . LEU A 1 219 ? 8.228 -11.359 8.570 1.00 97.62 219 LEU A CA 1
ATOM 1760 C C . LEU A 1 219 ? 7.261 -11.413 7.379 1.00 97.62 219 LEU A C 1
ATOM 1762 O O . LEU A 1 219 ? 6.098 -11.841 7.505 1.00 97.62 219 LEU A O 1
ATOM 1766 N N . LEU A 1 220 ? 7.759 -10.995 6.219 1.00 96.56 220 LEU A N 1
ATOM 1767 C CA . LEU A 1 220 ? 7.119 -11.185 4.928 1.00 96.56 220 LEU A CA 1
ATOM 1768 C C . LEU A 1 220 ? 6.777 -12.677 4.725 1.00 96.56 220 LEU A C 1
ATOM 1770 O O . LEU A 1 220 ? 7.609 -13.553 4.956 1.00 96.56 220 LEU A O 1
ATOM 1774 N N . PRO A 1 221 ? 5.533 -13.018 4.340 1.00 94.81 221 PRO A N 1
ATOM 1775 C CA . PRO A 1 221 ? 5.123 -14.405 4.165 1.00 94.81 221 PRO A CA 1
ATOM 1776 C C . PRO A 1 221 ? 5.528 -14.922 2.785 1.00 94.81 221 PRO A C 1
ATOM 1778 O O . PRO A 1 221 ? 4.665 -15.220 1.964 1.00 94.81 221 PRO A O 1
ATOM 1781 N N . GLU A 1 222 ? 6.832 -15.029 2.534 1.00 91.38 222 GLU A N 1
ATOM 1782 C CA . GLU A 1 222 ? 7.381 -15.447 1.235 1.00 91.38 222 GLU A CA 1
ATOM 1783 C C . GLU A 1 222 ? 6.818 -16.794 0.761 1.00 91.38 222 GLU A C 1
ATOM 1785 O O . GLU A 1 222 ? 6.534 -16.975 -0.419 1.00 91.38 222 GLU A O 1
ATOM 1790 N N . SER A 1 223 ? 6.530 -17.709 1.693 1.00 90.00 223 SER A N 1
ATOM 1791 C CA . SER A 1 223 ? 5.897 -19.001 1.399 1.00 90.00 223 SER A CA 1
ATOM 1792 C C . SER A 1 223 ? 4.469 -18.909 0.844 1.00 90.00 223 SER A C 1
ATOM 1794 O O . SER A 1 223 ? 3.947 -19.905 0.351 1.00 90.00 223 SER A O 1
ATOM 1796 N N . LEU A 1 224 ? 3.817 -17.744 0.934 1.00 87.12 224 LEU A N 1
ATOM 1797 C CA . LEU A 1 224 ? 2.489 -17.486 0.370 1.00 87.12 224 LEU A CA 1
ATOM 1798 C C . LEU A 1 224 ? 2.544 -16.715 -0.957 1.00 87.12 224 LEU A C 1
ATOM 1800 O O . LEU A 1 224 ? 1.494 -16.396 -1.519 1.00 87.12 224 LEU A O 1
ATOM 1804 N N . TYR A 1 225 ? 3.733 -16.353 -1.440 1.00 87.38 225 TYR A N 1
ATOM 1805 C CA . TYR A 1 225 ? 3.869 -15.537 -2.639 1.00 87.38 225 TYR A CA 1
ATOM 1806 C C . TYR A 1 225 ? 3.555 -16.361 -3.883 1.00 87.38 225 TYR A C 1
ATOM 1808 O O . TYR A 1 225 ? 4.158 -17.400 -4.133 1.00 87.38 225 TYR A O 1
ATOM 1816 N N . SER A 1 226 ? 2.593 -15.877 -4.675 1.00 73.69 226 SER A N 1
ATOM 1817 C CA . SER A 1 226 ? 2.159 -16.567 -5.897 1.00 73.69 226 SER A CA 1
ATOM 1818 C C . SER A 1 226 ? 3.241 -16.591 -6.976 1.00 73.69 226 SER A C 1
ATOM 1820 O O . SER A 1 226 ? 3.286 -17.501 -7.799 1.00 73.69 226 SER A O 1
ATOM 1822 N N . TYR A 1 227 ? 4.137 -15.607 -6.916 1.00 69.44 227 TYR A N 1
ATOM 1823 C CA . TYR A 1 227 ? 5.368 -15.543 -7.675 1.00 69.44 227 TYR A CA 1
ATOM 1824 C C . TYR A 1 227 ? 6.556 -15.606 -6.717 1.00 69.44 227 TYR A C 1
ATOM 1826 O O . TYR A 1 227 ? 6.686 -14.737 -5.852 1.00 69.44 227 TYR A O 1
ATOM 1834 N N . HIS A 1 228 ? 7.432 -16.591 -6.900 1.00 61.62 228 HIS A N 1
ATOM 1835 C CA . HIS A 1 228 ? 8.668 -16.736 -6.139 1.00 61.62 228 HIS A CA 1
ATOM 1836 C C . HIS A 1 228 ? 9.769 -17.241 -7.072 1.00 61.62 228 HIS A C 1
ATOM 1838 O O . HIS A 1 228 ? 9.545 -18.190 -7.823 1.00 61.62 228 HIS A O 1
ATOM 1844 N N . HIS A 1 229 ? 10.962 -16.647 -6.999 1.00 56.72 229 HIS A N 1
ATOM 1845 C CA . HIS A 1 229 ? 12.106 -16.993 -7.854 1.00 56.72 229 HIS A CA 1
ATOM 1846 C C . HIS A 1 229 ? 12.389 -18.514 -7.880 1.00 56.72 229 HIS A C 1
ATOM 1848 O O . HIS A 1 229 ? 12.618 -19.109 -8.932 1.00 56.72 229 HIS A O 1
ATOM 1854 N N . HIS A 1 230 ? 12.227 -19.192 -6.737 1.00 55.06 230 HIS A N 1
ATOM 1855 C CA . HIS A 1 230 ? 12.455 -20.638 -6.631 1.00 55.06 230 HIS A CA 1
ATOM 1856 C C . HIS A 1 230 ? 11.389 -21.507 -7.337 1.00 55.06 230 HIS A C 1
ATOM 1858 O O . HIS A 1 230 ? 11.665 -22.661 -7.659 1.00 55.06 230 HIS A O 1
ATOM 1864 N N . HIS A 1 231 ? 10.185 -20.991 -7.618 1.00 52.66 231 HIS A N 1
ATOM 1865 C CA . HIS A 1 231 ? 9.135 -21.757 -8.309 1.00 52.66 231 HIS A CA 1
ATOM 1866 C C . HIS A 1 231 ? 9.437 -21.954 -9.807 1.00 52.66 231 HIS A C 1
ATOM 1868 O O . HIS A 1 231 ? 9.098 -23.004 -10.359 1.00 52.66 231 HIS A O 1
ATOM 1874 N N . HIS A 1 232 ? 10.136 -21.016 -10.458 1.00 51.12 232 HIS A N 1
ATOM 1875 C CA . HIS A 1 232 ? 10.541 -21.167 -11.863 1.00 51.12 232 HIS A CA 1
ATOM 1876 C C . HIS A 1 232 ? 11.663 -22.198 -12.057 1.00 51.12 232 HIS A C 1
ATOM 1878 O O . HIS A 1 232 ? 11.693 -22.880 -13.080 1.00 51.12 232 HIS A O 1
ATOM 1884 N N . HIS A 1 233 ? 12.517 -22.406 -11.051 1.00 47.06 233 HIS A N 1
ATOM 1885 C CA . HIS A 1 233 ? 13.555 -23.439 -11.101 1.00 47.06 233 HIS A CA 1
ATOM 1886 C C . HIS A 1 233 ? 13.017 -24.871 -10.910 1.00 47.06 233 HIS A C 1
ATOM 1888 O O . HIS A 1 233 ? 13.643 -25.819 -11.379 1.00 47.06 233 HIS A O 1
ATOM 1894 N N . HIS A 1 234 ? 11.838 -25.051 -10.301 1.00 41.28 234 HIS A N 1
ATOM 1895 C CA . HIS A 1 234 ? 11.238 -26.377 -10.089 1.00 41.28 234 HIS A CA 1
ATOM 1896 C C . HIS A 1 234 ? 10.213 -26.800 -11.154 1.00 41.28 234 HIS A C 1
ATOM 1898 O O . HIS A 1 234 ? 9.972 -27.997 -11.326 1.00 41.28 234 HIS A O 1
ATOM 1904 N N . HIS A 1 235 ? 9.645 -25.867 -11.925 1.00 38.34 235 HIS A N 1
ATOM 1905 C CA . HIS A 1 235 ? 8.652 -26.208 -12.952 1.00 38.34 235 HIS A CA 1
ATOM 1906 C C . HIS A 1 235 ? 9.219 -26.889 -14.209 1.00 38.34 235 HIS A C 1
ATOM 1908 O O . HIS A 1 235 ? 8.443 -27.412 -15.006 1.00 38.34 235 HIS A O 1
ATOM 1914 N N . HIS A 1 236 ? 10.543 -27.010 -14.355 1.00 35.34 236 HIS A N 1
ATOM 1915 C CA . HIS A 1 236 ? 11.136 -27.824 -15.423 1.00 35.34 236 HIS A CA 1
ATOM 1916 C C . HIS A 1 236 ? 11.019 -29.348 -15.209 1.00 35.34 236 HIS A C 1
ATOM 1918 O O . HIS A 1 236 ? 11.350 -30.098 -16.126 1.00 35.34 236 HIS A O 1
ATOM 1924 N N . HIS A 1 237 ? 10.506 -29.830 -14.063 1.00 32.38 237 HIS A N 1
ATOM 1925 C CA . HIS A 1 237 ? 10.502 -31.270 -13.754 1.00 32.38 237 HIS A CA 1
ATOM 1926 C C . HIS A 1 237 ? 9.187 -31.922 -13.302 1.00 32.38 237 HIS A C 1
ATOM 1928 O O . HIS A 1 237 ? 9.214 -33.070 -12.863 1.00 32.38 237 HIS A O 1
ATOM 1934 N N . SER A 1 238 ? 8.011 -31.311 -13.471 1.00 29.28 238 SER A N 1
ATOM 1935 C CA . SER A 1 238 ? 6.760 -32.077 -13.304 1.00 29.28 238 SER A CA 1
ATOM 1936 C C . SER A 1 238 ? 5.564 -31.475 -14.032 1.00 29.28 238 SER A C 1
ATOM 1938 O O . SER A 1 238 ? 4.785 -30.715 -13.468 1.00 29.28 238 SER A O 1
ATOM 1940 N N . HIS A 1 239 ? 5.372 -31.910 -15.277 1.00 26.62 239 HIS A N 1
ATOM 1941 C CA . HIS A 1 239 ? 4.044 -32.033 -15.871 1.00 26.62 239 HIS A CA 1
ATOM 1942 C C . HIS A 1 239 ? 3.661 -33.516 -15.888 1.00 26.62 239 HIS A C 1
ATOM 1944 O O . HIS A 1 239 ? 3.857 -34.208 -16.881 1.00 26.62 239 HIS A O 1
ATOM 1950 N N . HIS A 1 240 ? 3.086 -34.005 -14.789 1.00 27.30 240 HIS A N 1
ATOM 1951 C CA . HIS A 1 240 ? 2.173 -35.141 -14.856 1.00 27.30 240 HIS A CA 1
ATOM 1952 C C . HIS A 1 240 ? 0.774 -34.644 -14.512 1.00 27.30 240 HIS A C 1
ATOM 1954 O O . HIS A 1 240 ? 0.450 -34.341 -13.367 1.00 27.30 240 HIS A O 1
ATOM 1960 N N . HIS A 1 241 ? -0.040 -34.519 -15.559 1.00 30.88 241 HIS A N 1
ATOM 1961 C CA . HIS A 1 241 ? -1.470 -34.289 -15.467 1.00 30.88 241 HIS A CA 1
ATOM 1962 C C . HIS A 1 241 ? -2.131 -35.389 -14.626 1.00 30.88 241 HIS A C 1
ATOM 1964 O O . HIS A 1 241 ? -1.996 -36.577 -14.918 1.00 30.88 241 HIS A O 1
ATOM 1970 N N . HIS A 1 242 ? -2.915 -34.985 -13.632 1.00 26.80 242 HIS A N 1
ATOM 1971 C CA . HIS A 1 242 ? -4.039 -35.777 -13.149 1.00 26.80 242 HIS A CA 1
ATOM 1972 C C . HIS A 1 242 ? -5.318 -34.992 -13.428 1.00 26.80 242 HIS A C 1
ATOM 1974 O O . HIS A 1 242 ? -5.713 -34.098 -12.683 1.00 26.80 242 HIS A O 1
ATOM 1980 N N . HIS A 1 243 ? -5.933 -35.317 -14.564 1.00 28.45 243 HIS A N 1
ATOM 1981 C CA . HIS A 1 243 ? -7.347 -35.075 -14.792 1.00 28.45 243 HIS A CA 1
ATOM 1982 C C . HIS A 1 243 ? -8.125 -36.043 -13.905 1.00 28.45 243 HIS A C 1
ATOM 1984 O O . HIS A 1 243 ? -8.030 -37.248 -14.115 1.00 28.45 243 HIS A O 1
ATOM 1990 N N . ASN A 1 244 ? -8.924 -35.528 -12.972 1.00 25.36 244 ASN A N 1
ATOM 1991 C CA . ASN A 1 244 ? -10.058 -36.284 -12.461 1.00 25.36 244 ASN A CA 1
ATOM 1992 C C . ASN A 1 244 ? -11.347 -35.664 -12.982 1.00 25.36 244 ASN A C 1
ATOM 1994 O O . ASN A 1 244 ? -11.630 -34.479 -12.817 1.00 25.36 244 ASN A O 1
ATOM 1998 N N . ASN A 1 245 ? -12.053 -36.530 -13.691 1.00 24.45 245 ASN A N 1
ATOM 1999 C CA . ASN A 1 245 ? -13.271 -36.338 -14.433 1.00 24.45 245 ASN A CA 1
ATOM 2000 C C . ASN A 1 245 ? -14.422 -36.762 -13.513 1.00 24.45 245 ASN A C 1
ATOM 2002 O O . ASN A 1 245 ? -14.414 -37.891 -13.024 1.00 24.45 245 ASN A O 1
ATOM 2006 N N . THR A 1 246 ? -15.419 -35.908 -13.310 1.00 27.81 246 THR A N 1
ATOM 2007 C CA . THR A 1 246 ? -16.716 -36.359 -12.793 1.00 27.81 246 THR A CA 1
ATOM 2008 C C . THR A 1 246 ? -17.819 -35.623 -13.534 1.00 27.81 246 THR A C 1
ATOM 2010 O O . THR A 1 246 ? -18.005 -34.417 -13.397 1.00 27.81 246 THR A O 1
ATOM 2013 N N . SER A 1 247 ? -18.500 -36.375 -14.394 1.00 26.05 247 SER A N 1
ATOM 2014 C CA . SER A 1 247 ? -19.687 -35.966 -15.140 1.00 26.05 247 SER A CA 1
ATOM 2015 C C . SER A 1 247 ? -20.967 -36.131 -14.303 1.00 26.05 247 SER A C 1
ATOM 2017 O O . SER A 1 247 ? -20.956 -36.891 -13.337 1.00 26.05 247 SER A O 1
ATOM 2019 N N . GLN A 1 248 ? -22.066 -35.545 -14.822 1.00 26.30 248 GLN A N 1
ATOM 2020 C CA . GLN A 1 248 ? -23.483 -35.977 -14.696 1.00 26.30 248 GLN A CA 1
ATOM 2021 C C . GLN A 1 248 ? -24.237 -35.533 -13.404 1.00 26.30 248 GLN A C 1
ATOM 2023 O O . GLN A 1 248 ? -23.682 -35.644 -12.324 1.00 26.30 248 GLN A O 1
ATOM 2028 N N . VAL A 1 249 ? -25.485 -35.007 -13.368 1.00 26.33 249 VAL A N 1
ATOM 2029 C CA . VAL A 1 249 ? -26.661 -34.862 -14.281 1.00 26.33 249 VAL A CA 1
ATOM 2030 C C . VAL A 1 249 ? -27.579 -33.704 -13.777 1.00 26.33 249 VAL A C 1
ATOM 2032 O O . VAL A 1 249 ? -27.477 -33.330 -12.611 1.00 26.33 249 VAL A O 1
ATOM 2035 N N . HIS A 1 250 ? -28.528 -33.269 -14.630 1.00 26.50 250 HIS A N 1
ATOM 2036 C CA . HIS A 1 250 ? -29.788 -32.501 -14.420 1.00 26.50 250 HIS A CA 1
ATOM 2037 C C . HIS A 1 250 ? -29.705 -30.971 -14.633 1.00 26.50 250 HIS A C 1
ATOM 2039 O O . HIS A 1 250 ? -28.819 -30.319 -14.106 1.00 26.50 250 HIS A O 1
ATOM 2045 N N . ASP A 1 251 ? -30.580 -30.292 -15.389 1.00 25.38 251 ASP A N 1
ATOM 2046 C CA . ASP A 1 251 ? -31.843 -30.682 -16.028 1.00 25.38 251 ASP A CA 1
ATOM 2047 C C . ASP A 1 251 ? -32.225 -29.735 -17.187 1.00 25.38 251 ASP A C 1
ATOM 2049 O O . ASP A 1 251 ? -31.684 -28.644 -17.361 1.00 25.38 251 ASP A O 1
ATOM 2053 N N . HIS A 1 252 ? -33.173 -30.215 -17.987 1.00 24.58 252 HIS A N 1
ATOM 2054 C CA . HIS A 1 252 ? -33.634 -29.735 -19.287 1.00 24.58 252 HIS A CA 1
ATOM 2055 C C . HIS A 1 252 ? -34.447 -28.416 -19.310 1.00 24.58 252 HIS A C 1
ATOM 2057 O O . HIS A 1 252 ? -35.243 -28.122 -18.425 1.00 24.58 252 HIS A O 1
ATOM 2063 N N . ALA A 1 253 ? -34.378 -27.785 -20.494 1.00 24.58 253 ALA A N 1
ATOM 2064 C CA . ALA A 1 253 ? -35.425 -27.041 -21.216 1.00 24.58 253 ALA A CA 1
ATOM 2065 C C . ALA A 1 253 ? -35.698 -25.555 -20.882 1.00 24.58 253 ALA A C 1
ATOM 2067 O O . ALA A 1 253 ? -36.390 -25.214 -19.929 1.00 24.58 253 ALA A O 1
ATOM 2068 N N . LYS A 1 254 ? -35.377 -24.677 -21.846 1.00 26.84 254 LYS A N 1
ATOM 2069 C CA . LYS A 1 254 ? -36.347 -24.216 -22.866 1.00 26.84 254 LYS A CA 1
ATOM 2070 C C . LYS A 1 254 ? -35.634 -23.515 -24.029 1.00 26.84 254 LYS A C 1
ATOM 2072 O O . LYS A 1 254 ? -34.669 -22.784 -23.845 1.00 26.84 254 LYS A O 1
ATOM 2077 N N . GLN A 1 255 ? -36.123 -23.795 -25.229 1.00 23.75 255 GLN A N 1
ATOM 2078 C CA . GLN A 1 255 ? -35.591 -23.404 -26.530 1.00 23.75 255 GLN A CA 1
ATOM 2079 C C . GLN A 1 255 ? -36.696 -22.655 -27.301 1.00 23.75 255 GLN A C 1
ATOM 2081 O O . GLN A 1 255 ? -37.873 -22.861 -27.002 1.00 23.75 255 GLN A O 1
ATOM 2086 N N . LEU A 1 256 ? -36.282 -21.925 -28.352 1.00 25.69 256 LEU A N 1
ATOM 2087 C CA . LEU A 1 256 ? -37.068 -21.315 -29.453 1.00 25.69 256 LEU A CA 1
ATOM 2088 C C . LEU A 1 256 ? -37.567 -19.880 -29.149 1.00 25.69 256 LEU A C 1
ATOM 2090 O O . LEU A 1 256 ? -38.093 -19.638 -28.073 1.00 25.69 256 LEU A O 1
ATOM 2094 N N . THR A 1 257 ? -37.396 -18.848 -29.993 1.00 27.23 257 THR A N 1
ATOM 2095 C CA . THR A 1 257 ? -37.389 -18.724 -31.476 1.00 27.23 257 THR A CA 1
ATOM 2096 C C . THR A 1 257 ? -36.616 -17.461 -31.946 1.00 27.23 257 THR A C 1
ATOM 2098 O O . THR A 1 257 ? -36.761 -16.408 -31.338 1.00 27.23 257 THR A O 1
ATOM 2101 N N . ASN A 1 258 ? -35.708 -17.553 -32.935 1.00 26.52 258 ASN A N 1
ATOM 2102 C CA . ASN A 1 258 ? -35.802 -17.096 -34.352 1.00 26.52 258 ASN A CA 1
ATOM 2103 C C . ASN A 1 258 ? -36.317 -15.657 -34.630 1.00 26.52 258 ASN A C 1
ATOM 2105 O O . ASN A 1 258 ? -37.486 -15.394 -34.389 1.00 26.52 258 ASN A O 1
ATOM 2109 N N . HIS A 1 259 ? -35.534 -14.765 -35.273 1.00 26.91 259 HIS A N 1
ATOM 2110 C CA . HIS A 1 259 ? -35.376 -14.604 -36.743 1.00 26.91 259 HIS A CA 1
ATOM 2111 C C . HIS A 1 259 ? -34.705 -13.258 -37.162 1.00 26.91 259 HIS A C 1
ATOM 2113 O O . HIS A 1 259 ? -35.075 -12.197 -36.682 1.00 26.91 259 HIS A O 1
ATOM 2119 N N . ARG A 1 260 ? -33.749 -13.358 -38.109 1.00 24.88 260 ARG A N 1
ATOM 2120 C CA . ARG A 1 260 ? -33.379 -12.475 -39.255 1.00 24.88 260 ARG A CA 1
ATOM 2121 C C . ARG A 1 260 ? -33.767 -10.976 -39.266 1.00 24.88 260 ARG A C 1
ATOM 2123 O O . ARG A 1 260 ? -34.948 -10.660 -39.288 1.00 24.88 260 ARG A O 1
ATOM 2130 N N . ASN A 1 261 ? -32.800 -10.104 -39.600 1.00 25.31 261 ASN A N 1
ATOM 2131 C CA . ASN A 1 261 ? -32.744 -9.470 -40.936 1.00 25.31 261 ASN A CA 1
ATOM 2132 C C . ASN A 1 261 ? -31.426 -8.727 -41.243 1.00 25.31 261 ASN A C 1
ATOM 2134 O O . ASN A 1 261 ? -30.649 -8.386 -40.360 1.00 25.31 261 ASN A O 1
ATOM 2138 N N . MET A 1 262 ? -31.206 -8.559 -42.547 1.00 22.31 262 MET A N 1
ATOM 2139 C CA . MET A 1 262 ? -30.017 -8.132 -43.288 1.00 22.31 262 MET A CA 1
ATOM 2140 C C . MET A 1 262 ? -30.362 -6.864 -44.108 1.00 22.31 262 MET A C 1
ATOM 2142 O O . MET A 1 262 ? -31.542 -6.647 -44.373 1.00 22.31 262 MET A O 1
ATOM 2146 N N . HIS A 1 263 ? -29.333 -6.135 -44.579 1.00 26.56 263 HIS A N 1
ATOM 2147 C CA . HIS A 1 263 ? -29.334 -4.942 -45.471 1.00 26.56 263 HIS A CA 1
ATOM 2148 C C . HIS A 1 263 ? -29.567 -3.578 -44.770 1.00 26.56 263 HIS A C 1
ATOM 2150 O O . HIS A 1 263 ? -30.361 -3.499 -43.848 1.00 26.56 263 HIS A O 1
ATOM 2156 N N . ASP A 1 264 ? -28.899 -2.461 -45.101 1.00 25.05 264 ASP A N 1
ATOM 2157 C CA . ASP A 1 264 ? -28.310 -2.048 -46.382 1.00 25.05 264 ASP A CA 1
ATOM 2158 C C . ASP A 1 264 ? -27.238 -0.921 -46.247 1.00 25.05 264 ASP A C 1
ATOM 2160 O O . ASP A 1 264 ? -27.221 -0.204 -45.252 1.00 25.05 264 ASP A O 1
ATOM 2164 N N . ARG A 1 265 ? -26.367 -0.836 -47.276 1.00 25.23 265 ARG A N 1
ATOM 2165 C CA . ARG A 1 265 ? -25.632 0.292 -47.939 1.00 25.23 265 ARG A CA 1
ATOM 2166 C C . ARG A 1 265 ? -25.531 1.689 -47.262 1.00 25.23 265 ARG A C 1
ATOM 2168 O O . ARG A 1 265 ? -26.441 2.122 -46.585 1.00 25.23 265 ARG A O 1
ATOM 2175 N N . SER A 1 266 ? -24.509 2.542 -47.454 1.00 25.11 266 SER A N 1
ATOM 2176 C CA . SER A 1 266 ? -23.559 2.780 -48.561 1.00 25.11 266 SER A CA 1
ATOM 2177 C C . SER A 1 266 ? -22.489 3.827 -48.164 1.00 25.11 266 SER A C 1
ATOM 2179 O O . SER A 1 266 ? -22.670 4.602 -47.232 1.00 25.11 266 SER A O 1
ATOM 2181 N N . ALA A 1 267 ? -21.396 3.841 -48.936 1.00 24.36 267 ALA A N 1
ATOM 2182 C CA . ALA A 1 267 ? -20.246 4.756 -48.955 1.00 24.36 267 ALA A CA 1
ATOM 2183 C C . ALA A 1 267 ? -20.557 6.260 -49.160 1.00 24.36 267 ALA A C 1
ATOM 2185 O O . ALA A 1 267 ? -21.644 6.577 -49.626 1.00 24.36 267 ALA A O 1
ATOM 2186 N N . VAL A 1 268 ? -19.553 7.141 -48.938 1.00 26.36 268 VAL A N 1
ATOM 2187 C CA . VAL A 1 268 ? -19.093 8.207 -49.877 1.00 26.36 268 VAL A CA 1
ATOM 2188 C C . VAL A 1 268 ? -17.755 8.873 -49.428 1.00 26.36 268 VAL A C 1
ATOM 2190 O O . VAL A 1 268 ? -17.544 9.172 -48.260 1.00 26.36 268 VAL A O 1
ATOM 2193 N N . SER A 1 269 ? -16.866 9.021 -50.429 1.00 24.69 269 SER A N 1
ATOM 2194 C CA . SER A 1 269 ? -15.600 9.782 -50.667 1.00 24.69 269 SER A CA 1
ATOM 2195 C C . SER A 1 269 ? -14.872 10.565 -49.550 1.00 24.69 269 SER A C 1
ATOM 2197 O O . SER A 1 269 ? -15.471 11.383 -48.868 1.00 24.69 269 SER A O 1
ATOM 2199 N N . ARG A 1 270 ? -13.552 10.375 -49.339 1.00 25.09 270 ARG A N 1
ATOM 2200 C CA . ARG A 1 270 ? -12.361 10.935 -50.059 1.00 25.09 270 ARG A CA 1
ATOM 2201 C C . ARG A 1 270 ? -12.239 12.473 -50.075 1.00 25.09 270 ARG A C 1
ATOM 2203 O O . ARG A 1 270 ? -12.915 13.108 -50.870 1.00 25.09 270 ARG A O 1
ATOM 2210 N N . GLN A 1 271 ? -11.181 13.001 -49.441 1.00 25.67 271 GLN A N 1
ATOM 2211 C CA . GLN A 1 271 ? -10.268 13.958 -50.092 1.00 25.67 271 GLN A CA 1
ATOM 2212 C C . GLN A 1 271 ? -8.882 14.007 -49.417 1.00 25.67 271 GLN A C 1
ATOM 2214 O O . GLN A 1 271 ? -8.758 13.986 -48.197 1.00 25.67 271 GLN A O 1
ATOM 2219 N N . ARG A 1 272 ? -7.839 14.018 -50.257 1.00 23.69 272 ARG A N 1
ATOM 2220 C CA . ARG A 1 272 ? -6.412 14.197 -49.937 1.00 23.69 272 ARG A CA 1
ATOM 2221 C C . ARG A 1 272 ? -6.057 15.687 -50.011 1.00 23.69 272 ARG A C 1
ATOM 2223 O O . ARG A 1 272 ? -6.486 16.346 -50.952 1.00 23.69 272 ARG A O 1
ATOM 2230 N N . GLY A 1 273 ? -5.157 16.139 -49.140 1.00 24.69 273 GLY A N 1
ATOM 2231 C CA . GLY A 1 273 ? -4.341 17.351 -49.287 1.00 24.69 273 GLY A CA 1
ATOM 2232 C C . GLY A 1 273 ? -2.948 17.093 -48.696 1.00 24.69 273 GLY A C 1
ATOM 2233 O O . GLY A 1 273 ? -2.837 16.370 -47.711 1.00 24.69 273 GLY A O 1
ATOM 2234 N N . ARG A 1 274 ? -1.889 17.575 -49.353 1.00 22.36 274 ARG A N 1
ATOM 2235 C CA . ARG A 1 274 ? -0.474 17.170 -49.212 1.00 22.36 274 ARG A CA 1
ATOM 2236 C C . ARG A 1 274 ? 0.404 18.421 -49.008 1.00 22.36 274 ARG A C 1
ATOM 2238 O O . ARG A 1 274 ? 0.055 19.450 -49.573 1.00 22.36 274 ARG A O 1
ATOM 2245 N N . TYR A 1 275 ? 1.564 18.237 -48.353 1.00 22.92 275 TYR A N 1
ATOM 2246 C CA . TYR A 1 275 ? 2.719 19.155 -48.141 1.00 22.92 275 TYR A CA 1
ATOM 2247 C C . TYR A 1 275 ? 2.566 20.218 -47.028 1.00 22.92 275 TYR A C 1
ATOM 2249 O O . TYR A 1 275 ? 1.516 20.828 -46.925 1.00 22.92 275 TYR A O 1
ATOM 2257 N N . GLY A 1 276 ? 3.553 20.502 -46.164 1.00 23.08 276 GLY A N 1
ATOM 2258 C CA . GLY A 1 276 ? 4.935 20.025 -46.031 1.00 23.08 276 GLY A CA 1
ATOM 2259 C C . GLY A 1 276 ? 5.640 20.629 -44.792 1.00 23.08 276 GLY A C 1
ATOM 2260 O O . GLY A 1 276 ? 5.170 21.611 -44.235 1.00 23.08 276 GLY A O 1
ATOM 2261 N N . GLU A 1 277 ? 6.747 19.981 -44.413 1.00 23.67 277 GLU A N 1
ATOM 2262 C CA . GLU A 1 277 ? 7.960 20.448 -43.701 1.00 23.67 277 GLU A CA 1
ATOM 2263 C C . GLU A 1 277 ? 7.954 21.035 -42.266 1.00 23.67 277 GLU A C 1
ATOM 2265 O O . GLU A 1 277 ? 7.394 22.079 -41.961 1.00 23.67 277 GLU A O 1
ATOM 2270 N N . ASN A 1 278 ? 8.762 20.347 -41.441 1.00 24.88 278 ASN A N 1
ATOM 2271 C CA . ASN A 1 278 ? 9.683 20.804 -40.394 1.00 24.88 278 ASN A CA 1
ATOM 2272 C C . ASN A 1 278 ? 9.214 21.814 -39.340 1.00 24.88 278 ASN A C 1
ATOM 2274 O O . ASN A 1 278 ? 9.262 23.028 -39.521 1.00 24.88 278 ASN A O 1
ATOM 2278 N N . THR A 1 279 ? 9.027 21.308 -38.120 1.00 24.08 279 THR A N 1
ATOM 2279 C CA . THR A 1 279 ? 9.494 22.013 -36.919 1.00 24.08 279 THR A CA 1
ATOM 2280 C C . THR A 1 279 ? 9.762 21.010 -35.802 1.00 24.08 279 THR A C 1
ATOM 2282 O O . THR A 1 279 ? 8.888 20.248 -35.395 1.00 24.08 279 THR A O 1
ATOM 2285 N N . VAL A 1 280 ? 11.005 20.997 -35.320 1.00 30.16 280 VAL A N 1
ATOM 2286 C CA . VAL A 1 280 ? 11.390 20.358 -34.061 1.00 30.16 280 VAL A CA 1
ATOM 2287 C C . VAL A 1 280 ? 10.676 21.129 -32.955 1.00 30.16 280 VAL A C 1
ATOM 2289 O O . VAL A 1 280 ? 11.039 22.263 -32.657 1.00 30.16 280 VAL A O 1
ATOM 2292 N N . ALA A 1 281 ? 9.631 20.536 -32.387 1.00 23.00 281 ALA A N 1
ATOM 2293 C CA . ALA A 1 281 ? 8.928 21.076 -31.236 1.00 23.00 281 ALA A CA 1
ATOM 2294 C C . ALA A 1 281 ? 8.955 20.033 -30.121 1.00 23.00 281 ALA A C 1
ATOM 2296 O O . ALA A 1 281 ? 8.319 18.982 -30.191 1.00 23.00 281 ALA A O 1
ATOM 2297 N N . SER A 1 282 ? 9.735 20.354 -29.095 1.00 25.91 282 SER A N 1
ATOM 2298 C CA . SER A 1 282 ? 9.646 19.816 -27.746 1.00 25.91 282 SER A CA 1
ATOM 2299 C C . SER A 1 282 ? 8.183 19.746 -27.302 1.00 25.91 282 SER A C 1
ATOM 2301 O O . SER A 1 282 ? 7.560 20.774 -27.027 1.00 25.91 282 SER A O 1
ATOM 2303 N N . VAL A 1 283 ? 7.626 18.538 -27.238 1.00 22.84 283 VAL A N 1
ATOM 2304 C CA . VAL A 1 283 ? 6.274 18.329 -26.723 1.00 22.84 283 VAL A CA 1
ATOM 2305 C C . VAL A 1 283 ? 6.350 18.326 -25.200 1.00 22.84 283 VAL A C 1
ATOM 2307 O O . VAL A 1 283 ? 6.541 17.294 -24.561 1.00 22.84 283 VAL A O 1
ATOM 2310 N N . ALA A 1 284 ? 6.193 19.513 -24.619 1.00 26.48 284 ALA A N 1
ATOM 2311 C CA . ALA A 1 284 ? 5.625 19.641 -23.290 1.00 26.48 284 ALA A CA 1
ATOM 2312 C C . ALA A 1 284 ? 4.183 19.113 -23.361 1.00 26.48 284 ALA A C 1
ATOM 2314 O O . ALA A 1 284 ? 3.309 19.746 -23.954 1.00 26.48 284 ALA A O 1
ATOM 2315 N N . VAL A 1 285 ? 3.937 17.928 -22.802 1.00 24.61 285 VAL A N 1
ATOM 2316 C CA . VAL A 1 285 ? 2.573 17.432 -22.602 1.00 24.61 285 VAL A CA 1
ATOM 2317 C C . VAL A 1 285 ? 2.019 18.109 -21.354 1.00 24.61 285 VAL A C 1
ATOM 2319 O O . VAL A 1 285 ? 2.152 17.616 -20.240 1.00 24.61 285 VAL A O 1
ATOM 2322 N N . SER A 1 286 ? 1.385 19.260 -21.550 1.00 26.91 286 SER A N 1
ATOM 2323 C CA . SER A 1 286 ? 0.313 19.722 -20.680 1.00 26.91 286 SER A CA 1
ATOM 2324 C C . SER A 1 286 ? -1.005 19.169 -21.225 1.00 26.91 286 SER A C 1
ATOM 2326 O O . SER A 1 286 ? -1.552 19.663 -22.209 1.00 26.91 286 SER A O 1
ATOM 2328 N N . LYS A 1 287 ? -1.531 18.119 -20.589 1.00 25.55 287 LYS A N 1
ATOM 2329 C CA . LYS A 1 287 ? -2.943 17.735 -20.699 1.00 25.55 287 LYS A CA 1
ATOM 2330 C C . LYS A 1 287 ? -3.429 17.219 -19.353 1.00 25.55 287 LYS A C 1
ATOM 2332 O O . LYS A 1 287 ? -2.933 16.217 -18.856 1.00 25.55 287 LYS A O 1
ATOM 2337 N N . GLY A 1 288 ? -4.401 17.934 -18.790 1.00 29.75 288 GLY A N 1
ATOM 2338 C CA . GLY A 1 288 ? -5.260 17.406 -17.743 1.00 29.75 288 GLY A CA 1
ATOM 2339 C C . GLY A 1 288 ? -6.059 16.211 -18.262 1.00 29.75 288 GLY A C 1
ATOM 2340 O O . GLY A 1 288 ? -6.461 16.182 -19.427 1.00 29.75 288 GLY A O 1
ATOM 2341 N N . GLY A 1 289 ? -6.262 15.242 -17.381 1.00 22.98 289 GLY A N 1
ATOM 2342 C CA . GLY A 1 289 ? -7.022 14.027 -17.634 1.00 22.98 289 GLY A CA 1
ATOM 2343 C C . GLY A 1 289 ? -6.746 13.021 -16.524 1.00 22.98 289 GLY A C 1
ATOM 2344 O O . GLY A 1 289 ? -5.615 12.576 -16.397 1.00 22.98 289 GLY A O 1
ATOM 2345 N N . GLU A 1 290 ? -7.779 12.752 -15.723 1.00 30.84 290 GLU A N 1
ATOM 2346 C CA . GLU A 1 290 ? -7.993 11.519 -14.945 1.00 30.84 290 GLU A CA 1
ATOM 2347 C C . GLU A 1 290 ? -6.772 10.966 -14.195 1.00 30.84 290 GLU A C 1
ATOM 2349 O O . GLU A 1 290 ? -6.079 10.056 -14.641 1.00 30.84 290 GLU A O 1
ATOM 2354 N N . ASP A 1 291 ? -6.560 11.500 -12.992 1.00 35.16 291 ASP A N 1
ATOM 2355 C CA . ASP A 1 291 ? -5.628 10.954 -12.002 1.00 35.16 291 ASP A CA 1
ATOM 2356 C C . ASP A 1 291 ? -6.313 9.802 -11.230 1.00 35.16 291 ASP A C 1
ATOM 2358 O O . ASP A 1 291 ? -6.546 9.859 -10.018 1.00 35.16 291 ASP A O 1
ATOM 2362 N N . ASP A 1 292 ? -6.718 8.766 -11.972 1.00 34.12 292 ASP A N 1
ATOM 2363 C CA . ASP A 1 292 ? -7.415 7.590 -11.448 1.00 34.12 292 ASP A CA 1
ATOM 2364 C C . ASP A 1 292 ? -6.401 6.560 -10.919 1.00 34.12 292 ASP A C 1
ATOM 2366 O O . ASP A 1 292 ? -5.806 5.764 -11.635 1.00 34.12 292 ASP A O 1
ATOM 2370 N N . GLY A 1 293 ? -6.194 6.565 -9.602 1.00 38.28 293 GLY A N 1
ATOM 2371 C CA . GLY A 1 293 ? -6.120 5.334 -8.806 1.00 38.28 293 GLY A CA 1
ATOM 2372 C C . GLY A 1 293 ? -5.242 4.162 -9.284 1.00 38.28 293 GLY A C 1
ATOM 2373 O O . GLY A 1 293 ? -5.664 3.010 -9.148 1.00 38.28 293 GLY A O 1
ATOM 2374 N N . GLY A 1 294 ? -4.014 4.384 -9.757 1.00 32.84 294 GLY A N 1
ATOM 2375 C CA . GLY A 1 294 ? -3.079 3.284 -10.039 1.00 32.84 294 GLY A CA 1
ATOM 2376 C C . GLY A 1 294 ? -2.805 2.406 -8.802 1.00 32.84 294 GLY A C 1
ATOM 2377 O O . GLY A 1 294 ? -2.709 2.929 -7.693 1.00 32.84 294 GLY A O 1
ATOM 2378 N N . PRO A 1 295 ? -2.693 1.070 -8.909 1.00 39.00 295 PRO A N 1
ATOM 2379 C CA . PRO A 1 295 ? -2.159 0.235 -7.840 1.00 39.00 295 PRO A CA 1
ATOM 2380 C C . PRO A 1 295 ? -0.640 0.103 -8.101 1.00 39.00 295 PRO A C 1
ATOM 2382 O O . PRO A 1 295 ? -0.220 -0.156 -9.219 1.00 39.00 295 PRO A O 1
ATOM 2385 N N . HIS A 1 296 ? 0.274 0.351 -7.168 1.00 48.09 296 HIS A N 1
ATOM 2386 C CA . HIS A 1 296 ? 0.496 -0.414 -5.953 1.00 48.09 296 HIS A CA 1
ATOM 2387 C C . HIS A 1 296 ? 1.484 0.343 -5.040 1.00 48.09 296 HIS A C 1
ATOM 2389 O O . HIS A 1 296 ? 2.690 0.321 -5.245 1.00 48.09 296 HIS A O 1
ATOM 2395 N N . SER A 1 297 ? 0.948 0.990 -4.009 1.00 38.31 297 SER A N 1
ATOM 2396 C CA . SER A 1 297 ? 1.619 1.319 -2.745 1.00 38.31 297 SER A CA 1
ATOM 2397 C C . SER A 1 297 ? 0.533 1.360 -1.660 1.00 38.31 297 SER A C 1
ATOM 2399 O O . SER A 1 297 ? -0.658 1.480 -1.956 1.00 38.31 297 SER A O 1
ATOM 2401 N N . ASN A 1 298 ? 0.868 1.105 -0.406 1.00 53.38 298 ASN A N 1
ATOM 2402 C CA . ASN A 1 298 ? -0.001 0.234 0.368 1.00 53.38 298 ASN A CA 1
ATOM 2403 C C . ASN A 1 298 ? -0.338 0.740 1.775 1.00 53.38 298 ASN A C 1
ATOM 2405 O O . ASN A 1 298 ? -0.302 -0.037 2.718 1.00 53.38 298 ASN A O 1
ATOM 2409 N N . VAL A 1 299 ? -0.706 2.009 1.953 1.00 47.44 299 VAL A N 1
ATOM 2410 C CA . VAL A 1 299 ? -1.135 2.485 3.278 1.00 47.44 299 VAL A CA 1
ATOM 2411 C C . VAL A 1 299 ? -2.577 2.982 3.244 1.00 47.44 299 VAL A C 1
ATOM 2413 O O . VAL A 1 299 ? -2.945 3.841 2.442 1.00 47.44 299 VAL A O 1
ATOM 2416 N N . LEU A 1 300 ? -3.415 2.427 4.126 1.00 55.09 300 LEU A N 1
ATOM 2417 C CA . LEU A 1 300 ? -4.650 3.092 4.544 1.00 55.09 300 LEU A CA 1
ATOM 2418 C C . LEU A 1 300 ? -4.330 3.866 5.813 1.00 55.09 300 LEU A C 1
ATOM 2420 O O . LEU A 1 300 ? -4.151 3.292 6.887 1.00 55.09 300 LEU A O 1
ATOM 2424 N N . GLN A 1 301 ? -4.210 5.170 5.676 1.00 56.22 301 GLN A N 1
ATOM 2425 C CA . GLN A 1 301 ? -3.931 6.054 6.786 1.00 56.22 301 GLN A CA 1
ATOM 2426 C C . GLN A 1 301 ? -5.206 6.324 7.575 1.00 56.22 301 GLN A C 1
ATOM 2428 O O . GLN A 1 301 ? -6.315 6.279 7.041 1.00 56.22 301 GLN A O 1
ATOM 2433 N N . LEU A 1 302 ? -5.069 6.557 8.876 1.00 53.28 302 LEU A N 1
ATOM 2434 C CA . LEU A 1 302 ? -6.241 6.765 9.717 1.00 53.28 302 LEU A CA 1
ATOM 2435 C C . LEU A 1 302 ? -6.737 8.199 9.601 1.00 53.28 302 LEU A C 1
ATOM 2437 O O . LEU A 1 302 ? -5.957 9.148 9.650 1.00 53.28 302 LEU A O 1
ATOM 2441 N N . SER A 1 303 ? -8.054 8.339 9.486 1.00 46.72 303 SER A N 1
ATOM 2442 C CA . SER A 1 303 ? -8.705 9.642 9.445 1.00 46.72 303 SER A CA 1
ATOM 2443 C C . SER A 1 303 ? -8.452 10.438 10.736 1.00 46.72 303 SER A C 1
ATOM 2445 O O . SER A 1 303 ? -8.408 9.841 11.824 1.00 46.72 303 SER A O 1
ATOM 2447 N N . PRO A 1 304 ? -8.361 11.782 10.666 1.00 47.44 304 PRO A N 1
ATOM 2448 C CA . PRO A 1 304 ? -8.272 12.653 11.840 1.00 47.44 304 PRO A CA 1
ATOM 2449 C C . PRO A 1 304 ? -9.384 12.449 12.880 1.00 47.44 304 PRO A C 1
ATOM 2451 O O . PRO A 1 304 ? -9.198 12.798 14.043 1.00 47.44 304 PRO A O 1
ATOM 2454 N N . TRP A 1 305 ? -10.505 11.818 12.519 1.00 43.38 305 TRP A N 1
ATOM 2455 C CA . TRP A 1 305 ? -11.575 11.438 13.450 1.00 43.38 305 TRP A CA 1
ATOM 2456 C C . TRP A 1 305 ? -11.100 10.567 14.631 1.00 43.38 305 TRP A C 1
ATOM 2458 O O . TRP A 1 305 ? -11.671 10.620 15.719 1.00 43.38 305 TRP A O 1
ATOM 2468 N N . ILE A 1 306 ? -10.013 9.799 14.467 1.00 49.47 306 ILE A N 1
ATOM 2469 C CA . ILE A 1 306 ? -9.476 8.916 15.521 1.00 49.47 306 ILE A CA 1
ATOM 2470 C C . ILE A 1 306 ? -8.505 9.659 16.468 1.00 49.47 306 ILE A C 1
ATOM 2472 O O . ILE A 1 306 ? -7.936 9.063 17.380 1.00 49.47 306 ILE A O 1
ATOM 2476 N N . LYS A 1 307 ? -8.299 10.974 16.303 1.00 46.00 307 LYS A N 1
ATOM 2477 C CA . LYS A 1 307 ? -7.320 11.761 17.082 1.00 46.00 307 LYS A CA 1
ATOM 2478 C C . LYS A 1 307 ? -7.648 11.864 18.585 1.00 46.00 307 LYS A C 1
ATOM 2480 O O . LYS A 1 307 ? -6.767 12.206 19.363 1.00 46.00 307 LYS A O 1
ATOM 2485 N N . GLY A 1 308 ? -8.870 11.506 18.993 1.00 43.03 308 GLY A N 1
ATOM 2486 C CA . GLY A 1 308 ? -9.317 11.456 20.394 1.00 43.03 308 GLY A CA 1
ATOM 2487 C C . GLY A 1 308 ? -9.766 10.076 20.893 1.00 43.03 308 GLY A C 1
ATOM 2488 O O . GLY A 1 308 ? -10.392 9.998 21.947 1.00 43.03 308 GLY A O 1
ATOM 2489 N N . ARG A 1 309 ? -9.507 9.000 20.133 1.00 43.47 309 ARG A N 1
ATOM 2490 C CA . ARG A 1 309 ? -9.751 7.616 20.566 1.00 43.47 309 ARG A CA 1
ATOM 2491 C C . ARG A 1 309 ? -8.450 6.837 20.562 1.00 43.47 309 ARG A C 1
ATOM 2493 O O . ARG A 1 309 ? -8.005 6.354 19.496 1.00 43.47 309 ARG A O 1
#

InterPro domains:
  IPR000863 Sulfotransferase domain [PF00685] (74-167)
  IPR027417 P-loop containing nucleoside triphosphate hydrolase [G3DSA:3.40.50.300] (46-211)
  IPR027417 P-loop containing nucleoside triphosphate hydrolase [SSF52540] (13-208)
  IPR051589 Sialate:O-sulfotransferase [PTHR45964] (3-228)

Secondary structure (DSSP, 8-state):
-HHHHHHHHHHH----EESS--HHHHHTT-GGGGS-TTSS-SSEEEE-GGGGSSS---HHHHHHHHHTTTTEEEEEE--HHHHHHHHHHHHHHTTT----GGGGSHHHHHHHHHHHHHHHHHHHHHHHHH-SEEEEEEHHHHHHTHHHHHHHHHHHTTPPP-HHHHHHHHHTTTTTT-----TT-HHHHS--S-HHHHHHHHHHHHHHHHHHHHTTPPPP-GGG-SS-HHHHHHGGG---------------------------------------------------------S---EEEEPGGGGG-

Sequence (309 aa):
MPFLRYLIQGATGLFTGSVYLDRELATKGFYGENETPECGCTVAVKTHGYCLAGVPATREEREKDIGRFFGRGLLLLRNPYDTLIAYRNYLTAGHLGVAGPDAFRGTDWEQFVRGQAEMWKTYALDWLTQGRNVLVVHYEKLLQDSKRELLRILHFLRVRPNQRRVKCTLQYLDGSFRRPTPDNVSYRLQDPFSAALHDVVEAAMKEIDATLSKQGRPLLPESLYSYHHHHHHHHHHSHHHHHNNTSQVHDHAKQLTNHRNMHDRSAVSRQRGRYGENTVASVAVSKGGEDDGGPHSNVLQLSPWIKGR

Radius of gyration: 24.05 Å; chains: 1; bounding box: 58×58×71 Å

pLDDT: mean 72.87, std 26.27, range [22.31, 98.44]

Organism: Portunus trituberculatus (NCBI:txid210409)